Protein AF-A0A4Q2XR06-F1 (afdb_monomer)

Radius of gyration: 23.56 Å; Cα contacts (8 Å, |Δi|>4): 138; chains: 1; bounding box: 54×54×70 Å

Nearest PDB structures (foldseek):
  6j73-assembly2_B  TM=2.559E-01  e=9.242E+00  Mycolicibacterium smegmatis MC2 155

pLDDT: mean 82.18, std 14.2, range [32.94, 97.0]

Secondary structure (DSSP, 8-state):
---------------GGG-PPPPTTTHHHHHHHHHHHHHHHHHH-HHHHHHHHHHHHHHHHHHHHHHHHHHHHHHHHHHHHHHH-HHHHHHHHHHHHHHHHHHHHHHHHHHHHHHHHHHHHHHHHHHHHHHHHHH-TTSPPP----HHHHHHHHHHHHHHHHHHHHHHHHHHTSTTHHHHHHHHHHHHHHHHHHHHHHHHHH--HHHHHHHHHHSHHHHHHHHHHHHHHHTSTT-

Foldseek 3Di:
DDDDDPPPPPDDDPPPVPDDQQDPVCLVVVLVVVVVLVVVCCVPPVLNVVLVVVLVVVLVVQLVVQLVVQLVVLVVVLVVCCVVPVVCNPVCVVCSVVVSNVRSVVVSVVCSVVSSVVSVVVSLVVVVVSSCVPPPVVDPDFPAADPVVVVVVVVVLVVVLVVLVVVCVVVCPPPPVVVVSQLQSQLLSQLVVSCCRVCRRPHDPVSSVVNCVSHVVSSSVSSSVVSVVVVPVVD

Sequence (235 aa):
MPVITRKRRRGAGLGWRGCPAVSESAMPAVILKSAAKALAQFLSDPRLWRILLVSAFVSLLTLGGLFAGVWWGVREGVDWIAVHWPKYAGWMKYTEGTFGFVTAAVVSFLLFPTVIGFVVSFFQEAVADAVEARYYPQLPKADGSPLLASLLAAVRFFVIMIIVNLLALPFYLVPGIGIALILAVNGLLAGREYYEVVALRRLTPAQMDISRRRNRLAYFLTGVGIAALALVPVV

Solvent-accessible surface area (backbone atoms only — not comparable to full-atom values): 13191 Å² total; per-residue (Å²): 134,86,78,86,75,80,76,81,76,84,70,83,81,79,61,71,88,70,67,73,65,74,49,81,90,47,40,65,60,54,51,52,53,50,50,50,50,52,51,55,42,59,78,68,35,69,66,55,51,50,51,51,52,51,52,52,50,51,36,51,51,51,48,51,48,48,26,51,50,45,28,50,51,44,51,54,49,52,55,53,43,29,73,79,42,57,92,53,26,67,64,48,65,71,42,38,68,64,50,24,48,52,51,16,50,52,53,40,61,71,43,39,66,60,53,43,54,56,52,51,59,71,47,50,61,60,52,52,52,56,50,35,61,71,80,41,67,87,57,75,84,65,85,56,64,57,65,69,61,53,50,53,50,50,53,53,48,51,55,50,50,50,54,53,52,63,70,44,51,78,50,55,76,39,87,80,46,36,62,59,46,51,32,50,54,43,1,47,48,46,17,47,52,62,44,48,64,57,39,53,40,77,41,54,76,72,53,45,55,53,50,49,68,61,37,45,66,58,34,30,55,50,9,27,53,52,38,55,45,65,71,40,92,89,104

Mean predicted aligned error: 9.26 Å

Structure (mmCIF, N/CA/C/O backbone):
data_AF-A0A4Q2XR06-F1
#
_entry.id   AF-A0A4Q2XR06-F1
#
loop_
_atom_site.group_PDB
_atom_site.id
_atom_site.type_symbol
_atom_site.label_atom_id
_atom_site.label_alt_id
_atom_site.label_comp_id
_atom_site.label_asym_id
_atom_site.label_entity_id
_atom_site.label_seq_id
_atom_site.pdbx_PDB_ins_code
_atom_site.Cartn_x
_atom_site.Cartn_y
_atom_site.Cartn_z
_atom_site.occupancy
_atom_site.B_iso_or_equiv
_atom_site.auth_seq_id
_atom_site.auth_comp_id
_atom_site.auth_asym_id
_atom_site.auth_atom_id
_atom_site.pdbx_PDB_model_num
ATOM 1 N N . MET A 1 1 ? -30.718 39.016 -7.400 1.00 36.50 1 MET A N 1
ATOM 2 C CA . MET A 1 1 ? -29.944 37.756 -7.480 1.00 36.50 1 MET A CA 1
ATOM 3 C C . MET A 1 1 ? -29.834 37.182 -6.072 1.00 36.50 1 MET A C 1
ATOM 5 O O . MET A 1 1 ? -29.231 37.841 -5.232 1.00 36.50 1 MET A O 1
ATOM 9 N N . PRO A 1 2 ? -30.517 36.073 -5.744 1.00 33.62 2 PRO A N 1
ATOM 10 C CA . PRO A 1 2 ? -30.725 35.698 -4.353 1.00 33.62 2 PRO A CA 1
ATOM 11 C C . PRO A 1 2 ? -29.532 34.921 -3.781 1.00 33.62 2 PRO A C 1
ATOM 13 O O . PRO A 1 2 ? -29.165 33.851 -4.251 1.00 33.62 2 PRO A O 1
ATOM 16 N N . VAL A 1 3 ? -28.949 35.531 -2.751 1.00 32.94 3 VAL A N 1
ATOM 17 C CA . VAL A 1 3 ? -28.357 34.968 -1.529 1.00 32.94 3 VAL A CA 1
ATOM 18 C C . VAL A 1 3 ? -28.282 33.434 -1.476 1.00 32.94 3 VAL A C 1
ATOM 20 O O . VAL A 1 3 ? -29.273 32.742 -1.233 1.00 32.94 3 VAL A O 1
ATOM 23 N N . ILE A 1 4 ? -27.056 32.916 -1.589 1.00 37.88 4 ILE A N 1
ATOM 24 C CA . ILE A 1 4 ? -26.692 31.537 -1.251 1.00 37.88 4 ILE A CA 1
ATOM 25 C C . ILE A 1 4 ? -26.912 31.347 0.254 1.00 37.88 4 ILE A C 1
ATOM 27 O O . ILE A 1 4 ? -26.065 31.664 1.089 1.00 37.88 4 ILE A O 1
ATOM 31 N N . THR A 1 5 ? -28.079 30.826 0.621 1.00 34.72 5 THR A N 1
ATOM 32 C CA . THR A 1 5 ? -28.366 30.391 1.985 1.00 34.72 5 THR A CA 1
ATOM 33 C C . THR A 1 5 ? -27.678 29.050 2.226 1.00 34.72 5 THR A C 1
ATOM 35 O O . THR A 1 5 ? -28.165 27.977 1.876 1.00 34.72 5 THR A O 1
ATOM 38 N N . ARG A 1 6 ? -26.495 29.106 2.848 1.00 37.31 6 ARG A N 1
ATOM 39 C CA . ARG A 1 6 ? -25.779 27.940 3.379 1.00 37.31 6 ARG A CA 1
ATOM 40 C C . ARG A 1 6 ? -26.625 27.344 4.510 1.00 37.31 6 ARG A C 1
ATOM 42 O O . ARG A 1 6 ? -26.509 27.734 5.671 1.00 37.31 6 ARG A O 1
ATOM 49 N N . LYS A 1 7 ? -27.546 26.441 4.158 1.00 35.06 7 LYS A N 1
ATOM 50 C CA . LYS A 1 7 ? -28.448 25.761 5.093 1.00 35.06 7 LYS A CA 1
ATOM 51 C C . LYS A 1 7 ? -27.610 24.937 6.067 1.00 35.06 7 LYS A C 1
ATOM 53 O O . LYS A 1 7 ? -27.165 23.834 5.767 1.00 35.06 7 LYS A O 1
ATOM 58 N N . ARG A 1 8 ? -27.399 25.521 7.245 1.00 46.81 8 ARG A N 1
ATOM 59 C CA . ARG A 1 8 ? -26.836 24.932 8.460 1.00 46.81 8 ARG A CA 1
ATOM 60 C C . ARG A 1 8 ? -27.686 23.709 8.835 1.00 46.81 8 ARG A C 1
ATOM 62 O O . ARG A 1 8 ? -28.638 23.822 9.605 1.00 46.81 8 ARG A O 1
ATOM 69 N N . ARG A 1 9 ? -27.410 22.540 8.246 1.00 42.22 9 ARG A N 1
ATOM 70 C CA . ARG A 1 9 ? -28.060 21.290 8.653 1.00 42.22 9 ARG A CA 1
ATOM 71 C C . ARG A 1 9 ? -27.448 20.855 9.979 1.00 42.22 9 ARG A C 1
ATOM 73 O O . ARG A 1 9 ? -26.332 20.353 10.043 1.00 42.22 9 ARG A O 1
ATOM 80 N N . ARG A 1 10 ? -28.213 21.114 11.040 1.00 40.09 10 ARG A N 1
ATOM 81 C CA . ARG A 1 10 ? -28.096 20.491 12.357 1.00 40.09 10 ARG A CA 1
ATOM 82 C C . ARG A 1 10 ? -28.226 18.973 12.183 1.00 40.09 10 ARG A C 1
ATOM 84 O O . ARG A 1 10 ? -29.332 18.449 12.181 1.00 40.09 10 ARG A O 1
ATOM 91 N N . GLY A 1 11 ? -27.102 18.289 11.990 1.00 36.03 11 GLY A N 1
ATOM 92 C CA . GLY A 1 11 ? -26.975 16.865 12.277 1.00 36.03 11 GLY A CA 1
ATOM 93 C C . GLY A 1 11 ? -26.732 16.709 13.773 1.00 36.03 11 GLY A C 1
ATOM 94 O O . GLY A 1 11 ? -25.828 17.330 14.331 1.00 36.03 11 GLY A O 1
ATOM 95 N N . ALA A 1 12 ? -27.596 15.953 14.433 1.00 40.38 12 ALA A N 1
ATOM 96 C CA . ALA A 1 12 ? -27.537 15.672 15.853 1.00 40.38 12 ALA A CA 1
ATOM 97 C C . ALA A 1 12 ? -26.174 15.073 16.263 1.00 40.38 12 ALA A C 1
ATOM 99 O O . ALA A 1 12 ? -25.843 13.940 15.940 1.00 40.38 12 ALA A O 1
ATOM 100 N N . GLY A 1 13 ? -25.373 15.853 16.985 1.00 36.56 13 GLY A N 1
ATOM 101 C CA . GLY A 1 13 ? -25.070 15.553 18.386 1.00 36.56 13 GLY A CA 1
ATOM 102 C C . GLY A 1 13 ? -24.300 14.287 18.776 1.00 36.56 13 GLY A C 1
ATOM 103 O O . GLY A 1 13 ? -24.134 14.096 19.974 1.00 36.56 13 GLY A O 1
ATOM 104 N N . LEU A 1 14 ? -23.758 13.462 17.877 1.00 45.94 14 LEU A N 1
ATOM 105 C CA . LEU A 1 14 ? -22.709 12.500 18.265 1.00 45.94 14 LEU A CA 1
ATOM 106 C C . LEU A 1 14 ? -21.366 13.232 18.352 1.00 45.94 14 LEU A C 1
ATOM 108 O O . LEU A 1 14 ? -20.495 13.158 17.485 1.00 45.94 14 LEU A O 1
ATOM 112 N N . GLY A 1 15 ? -21.228 14.034 19.405 1.00 41.47 15 GLY A N 1
ATOM 113 C CA . GLY A 1 15 ? -19.992 14.727 19.712 1.00 41.47 15 GLY A CA 1
ATOM 114 C C . GLY A 1 15 ? -18.894 13.726 20.064 1.00 41.47 15 GLY A C 1
ATOM 115 O O . GLY A 1 15 ? -18.773 13.330 21.216 1.00 41.47 15 GLY A O 1
ATOM 116 N N . TRP A 1 16 ? -18.006 13.421 19.114 1.00 49.16 16 TRP A N 1
ATOM 117 C CA . TRP A 1 16 ? -16.731 12.707 19.330 1.00 49.16 16 TRP A CA 1
ATOM 118 C C . TRP A 1 16 ? -15.839 13.295 20.444 1.00 49.16 16 TRP A C 1
ATOM 120 O O . TRP A 1 16 ? -14.828 12.702 20.812 1.00 49.16 16 TRP A O 1
ATOM 130 N N . ARG A 1 17 ? -16.216 14.445 21.027 1.00 46.69 17 ARG A N 1
ATOM 131 C CA . ARG A 1 17 ? -15.600 15.023 22.232 1.00 46.69 17 ARG A CA 1
ATOM 132 C C . ARG A 1 17 ? -15.628 14.071 23.441 1.00 46.69 17 ARG A C 1
ATOM 134 O O . ARG A 1 17 ? -14.872 14.310 24.375 1.00 46.69 17 ARG A O 1
ATOM 141 N N . GLY A 1 18 ? -16.459 13.023 23.411 1.00 49.59 18 GLY A N 1
ATOM 142 C CA . GLY A 1 18 ? -16.582 12.015 24.466 1.00 49.59 18 GLY A CA 1
ATOM 143 C C . GLY A 1 18 ? -15.873 10.678 24.223 1.00 49.59 18 GLY A C 1
ATOM 144 O O . GLY A 1 18 ? -16.009 9.805 25.070 1.00 49.59 18 GLY A O 1
ATOM 145 N N . CYS A 1 19 ? -15.138 10.469 23.118 1.00 57.12 19 CYS A N 1
ATOM 146 C CA . CYS A 1 19 ? -14.383 9.218 22.964 1.00 57.12 19 CYS A CA 1
ATOM 147 C C . CYS A 1 19 ? -13.262 9.159 24.015 1.00 57.12 19 CYS A C 1
ATOM 149 O O . CYS A 1 19 ? -12.362 10.012 23.978 1.00 57.12 19 CYS A O 1
ATOM 151 N N . PRO A 1 20 ? -13.301 8.195 24.954 1.00 63.19 20 PRO A N 1
ATOM 152 C CA . PRO A 1 20 ? -12.255 8.064 25.952 1.00 63.19 20 PRO A CA 1
ATOM 153 C C . PRO A 1 20 ? -10.937 7.713 25.260 1.00 63.19 20 PRO A C 1
ATOM 155 O O . PRO A 1 20 ? -10.918 6.996 24.256 1.00 63.19 20 PRO A O 1
ATOM 158 N N . ALA A 1 21 ? -9.829 8.240 25.784 1.00 71.94 21 ALA A N 1
ATOM 159 C CA . ALA A 1 21 ? -8.515 7.739 25.402 1.00 71.94 21 ALA A CA 1
ATOM 160 C C . ALA A 1 21 ? -8.451 6.249 25.760 1.00 71.94 21 ALA A C 1
ATOM 162 O O . ALA A 1 21 ? -8.947 5.847 26.817 1.00 71.94 21 ALA A O 1
ATOM 163 N N . VAL A 1 22 ? -7.869 5.430 24.884 1.00 74.88 22 VAL A N 1
ATOM 164 C CA . VAL A 1 22 ? -7.640 4.023 25.223 1.00 74.88 22 VAL A CA 1
ATOM 165 C C . VAL A 1 22 ? -6.609 3.999 26.347 1.00 74.88 22 VAL A C 1
ATOM 167 O O . VAL A 1 22 ? -5.496 4.488 26.164 1.00 74.88 22 VAL A O 1
ATOM 170 N N . SER A 1 23 ? -6.981 3.480 27.520 1.00 78.75 23 SER A N 1
ATOM 171 C CA . SER A 1 23 ? -6.040 3.377 28.636 1.00 78.75 23 SER A CA 1
ATOM 172 C C . SER A 1 23 ? -4.894 2.431 28.277 1.00 78.75 23 SER A C 1
ATOM 174 O O . SER A 1 23 ? -5.093 1.437 27.572 1.00 78.75 23 SER A O 1
ATOM 176 N N . GLU A 1 24 ? -3.693 2.709 28.787 1.00 78.56 24 GLU A N 1
ATOM 177 C CA . GLU A 1 24 ? -2.511 1.892 28.485 1.00 78.56 24 GLU A CA 1
ATOM 178 C C . GLU A 1 24 ? -2.684 0.429 28.894 1.00 78.56 24 GLU A C 1
ATOM 180 O O . GLU A 1 24 ? -2.340 -0.475 28.135 1.00 78.56 24 GLU A O 1
ATOM 185 N N . SER A 1 25 ? -3.342 0.193 30.028 1.00 78.88 25 SER A N 1
ATOM 186 C CA . SER A 1 25 ? -3.667 -1.147 30.517 1.00 78.88 25 SER A CA 1
ATOM 187 C C . SER A 1 25 ? -4.671 -1.910 29.644 1.00 78.88 25 SER A C 1
ATOM 189 O O . SER A 1 25 ? -4.659 -3.138 29.633 1.00 78.88 25 SER A O 1
ATOM 191 N N . ALA A 1 26 ? -5.538 -1.217 28.898 1.00 82.25 26 ALA A N 1
ATOM 192 C CA . ALA A 1 26 ? -6.559 -1.845 28.057 1.00 82.25 26 ALA A CA 1
ATOM 193 C C . ALA A 1 26 ? -6.134 -1.980 26.585 1.00 82.25 26 ALA A C 1
ATOM 195 O O . ALA A 1 26 ? -6.757 -2.745 25.844 1.00 82.25 26 ALA A O 1
ATOM 196 N N . MET A 1 27 ? -5.088 -1.267 26.151 1.00 83.06 27 MET A N 1
ATOM 197 C CA . MET A 1 27 ? -4.631 -1.234 24.755 1.00 83.06 27 MET A CA 1
ATOM 198 C C . MET A 1 27 ? -4.412 -2.625 24.140 1.00 83.06 27 MET A C 1
ATOM 200 O O . MET A 1 27 ? -5.003 -2.884 23.087 1.00 83.06 27 MET A O 1
ATOM 204 N N . PRO A 1 28 ? -3.652 -3.547 24.768 1.00 84.81 28 PRO A N 1
ATOM 205 C CA . PRO A 1 28 ? -3.403 -4.866 24.186 1.00 84.81 28 PRO A CA 1
ATOM 206 C C . PRO A 1 28 ? -4.703 -5.639 23.940 1.00 84.81 28 PRO A C 1
ATOM 208 O O . PRO A 1 28 ? -4.909 -6.209 22.870 1.00 84.81 28 PRO A O 1
ATOM 211 N N . ALA A 1 29 ? -5.628 -5.590 24.903 1.00 86.56 29 ALA A N 1
ATOM 212 C CA . ALA A 1 29 ? -6.915 -6.266 24.805 1.00 86.56 29 ALA A CA 1
ATOM 213 C C . ALA A 1 29 ? -7.811 -5.661 23.712 1.00 86.56 29 ALA A C 1
ATOM 215 O O . ALA A 1 29 ? -8.509 -6.398 23.018 1.00 86.56 29 ALA A O 1
ATOM 216 N N . VAL A 1 30 ? -7.803 -4.336 23.537 1.00 85.69 30 VAL A N 1
ATOM 217 C CA . VAL A 1 30 ? -8.566 -3.659 22.474 1.00 85.69 30 VAL A CA 1
ATOM 218 C C . VAL A 1 30 ? -8.013 -4.007 21.093 1.00 85.69 30 VAL A C 1
ATOM 220 O O . VAL A 1 30 ? -8.797 -4.335 20.200 1.00 85.69 30 VAL A O 1
ATOM 223 N N . ILE A 1 31 ? -6.688 -3.980 20.918 1.00 87.44 31 ILE A N 1
ATOM 224 C CA . ILE A 1 31 ? -6.032 -4.311 19.644 1.00 87.44 31 ILE A CA 1
ATOM 225 C C . ILE A 1 31 ? -6.307 -5.773 19.284 1.00 87.44 31 ILE A C 1
ATOM 227 O O . ILE A 1 31 ? -6.787 -6.049 18.186 1.00 87.44 31 ILE A O 1
ATOM 231 N N . LEU A 1 32 ? -6.114 -6.698 20.229 1.00 89.50 32 LEU A N 1
ATOM 232 C CA . LEU A 1 32 ? -6.337 -8.125 19.997 1.00 89.50 32 LEU A CA 1
ATOM 233 C C . LEU A 1 32 ? -7.805 -8.438 19.677 1.00 89.50 32 LEU A C 1
ATOM 235 O O . LEU A 1 32 ? -8.088 -9.169 18.731 1.00 89.50 32 LEU A O 1
ATOM 239 N N . LYS A 1 33 ? -8.758 -7.842 20.408 1.00 90.38 33 LYS A N 1
ATOM 240 C CA . LYS A 1 33 ? -10.194 -7.991 20.109 1.00 90.38 33 LYS A CA 1
ATOM 241 C C . LYS A 1 33 ? -10.554 -7.431 18.734 1.00 90.38 33 LYS A C 1
ATOM 243 O O . LYS A 1 33 ? -11.405 -8.000 18.056 1.00 90.38 33 LYS A O 1
ATOM 248 N N . SER A 1 34 ? -9.934 -6.326 18.327 1.00 88.00 34 SER A N 1
ATOM 249 C CA . SER A 1 34 ? -10.170 -5.714 17.015 1.00 88.00 34 SER A CA 1
ATOM 250 C C . SER A 1 34 ? -9.603 -6.576 15.887 1.00 88.00 34 SER A C 1
ATOM 252 O O . SER A 1 34 ? -10.309 -6.834 14.917 1.00 88.00 34 SER A O 1
ATOM 254 N N . ALA A 1 35 ? -8.388 -7.107 16.055 1.00 87.94 35 ALA A N 1
ATOM 255 C CA . ALA A 1 35 ? -7.784 -8.057 15.123 1.00 87.94 35 ALA A CA 1
ATOM 256 C C . ALA A 1 35 ? -8.616 -9.346 15.005 1.00 87.94 35 ALA A C 1
ATOM 258 O O . ALA A 1 35 ? -8.904 -9.798 13.900 1.00 87.94 35 ALA A O 1
ATOM 259 N N . ALA A 1 36 ? -9.094 -9.889 16.129 1.00 90.88 36 ALA A N 1
ATOM 260 C CA . ALA A 1 36 ? -9.962 -11.064 16.142 1.00 90.88 36 ALA A CA 1
ATOM 261 C C . ALA A 1 36 ? -11.296 -10.814 15.419 1.00 90.88 36 ALA A C 1
ATOM 263 O O . ALA A 1 36 ? -11.751 -11.670 14.665 1.00 90.88 36 ALA A O 1
ATOM 264 N N . LYS A 1 37 ? -11.915 -9.637 15.597 1.00 91.25 37 LYS A N 1
ATOM 265 C CA . LYS A 1 37 ? -13.109 -9.241 14.831 1.00 91.25 37 LYS A CA 1
ATOM 266 C C . LYS A 1 37 ? -12.813 -9.140 13.336 1.00 91.25 37 LYS A C 1
ATOM 268 O O . LYS A 1 37 ? -13.582 -9.670 12.545 1.00 91.25 37 LYS A O 1
ATOM 273 N N . ALA A 1 38 ? -11.706 -8.502 12.956 1.00 89.00 38 ALA A N 1
ATOM 274 C CA . ALA A 1 38 ? -11.312 -8.381 11.555 1.00 89.00 38 ALA A CA 1
ATOM 275 C C . ALA A 1 38 ? -11.120 -9.762 10.908 1.00 89.00 38 ALA A C 1
ATOM 277 O O . ALA A 1 38 ? -11.694 -10.024 9.854 1.00 89.00 38 ALA A O 1
ATOM 278 N N . LEU A 1 39 ? -10.412 -10.675 11.581 1.00 89.75 39 LEU A N 1
ATOM 279 C CA . LEU A 1 39 ? -10.206 -12.043 11.104 1.00 89.75 39 LEU A CA 1
ATOM 280 C C . LEU A 1 39 ? -11.520 -12.834 11.040 1.00 89.75 39 LEU A C 1
ATOM 282 O O . LEU A 1 39 ? -11.806 -13.490 10.041 1.00 89.75 39 LEU A O 1
ATOM 286 N N . ALA A 1 40 ? -12.357 -12.739 12.075 1.00 92.00 40 ALA A N 1
ATOM 287 C CA . ALA A 1 40 ? -13.660 -13.394 12.090 1.00 92.00 40 ALA A CA 1
ATOM 288 C C . ALA A 1 40 ? -14.559 -12.892 10.953 1.00 92.00 40 ALA A C 1
ATOM 290 O O . ALA A 1 40 ? -15.254 -13.691 10.325 1.00 92.00 40 ALA A O 1
ATOM 291 N N . GLN A 1 41 ? -14.545 -11.588 10.659 1.00 92.06 41 GLN A N 1
ATOM 292 C CA . GLN A 1 41 ? -15.277 -11.040 9.523 1.00 92.06 41 GLN A CA 1
ATOM 293 C C . GLN A 1 41 ? -14.685 -11.511 8.199 1.00 92.06 41 GLN A C 1
ATOM 295 O O . GLN A 1 41 ? -15.447 -11.951 7.346 1.00 92.06 41 GLN A O 1
ATOM 300 N N . PHE A 1 42 ? -13.362 -11.485 8.043 1.00 89.25 42 PHE A N 1
ATOM 301 C CA . PHE A 1 42 ? -12.685 -11.953 6.835 1.00 89.25 42 PHE A CA 1
ATOM 302 C C . PHE A 1 42 ? -13.044 -13.405 6.490 1.00 89.25 42 PHE A C 1
ATOM 304 O O . PHE A 1 42 ? -13.352 -13.714 5.343 1.00 89.25 42 PHE A O 1
ATOM 311 N N . LEU A 1 43 ? -13.102 -14.286 7.489 1.00 89.88 43 LEU A N 1
ATOM 312 C CA . LEU A 1 43 ? -13.439 -15.698 7.288 1.00 89.88 43 LEU A CA 1
ATOM 313 C C . LEU A 1 43 ? -14.934 -15.964 7.047 1.00 89.88 43 LEU A C 1
ATOM 315 O O . LEU A 1 43 ? -15.279 -17.029 6.548 1.00 89.88 43 LEU A O 1
ATOM 319 N N . SER A 1 44 ? -15.829 -15.040 7.410 1.00 90.44 44 SER A N 1
ATOM 320 C CA . SER A 1 44 ? -17.283 -15.285 7.370 1.00 90.44 44 SER A CA 1
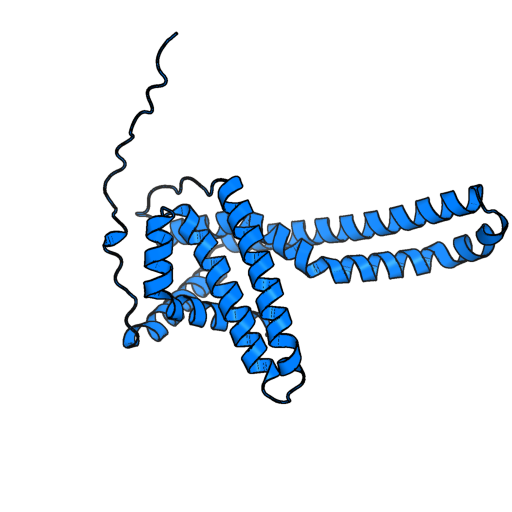ATOM 321 C C . SER A 1 44 ? -18.071 -14.384 6.422 1.00 90.44 44 SER A C 1
ATOM 323 O O . SER A 1 44 ? -19.216 -14.699 6.111 1.00 90.44 44 SER A O 1
ATOM 325 N N . ASP A 1 45 ? -17.509 -13.258 5.979 1.00 92.50 45 ASP A N 1
ATOM 326 C CA . ASP A 1 45 ? -18.206 -12.276 5.152 1.00 92.50 45 ASP A CA 1
ATOM 327 C C . ASP A 1 45 ? -17.821 -12.416 3.666 1.00 92.50 45 ASP A C 1
ATOM 329 O O . ASP A 1 45 ? -16.728 -11.998 3.265 1.00 92.50 45 ASP A O 1
ATOM 333 N N . PRO A 1 46 ? -18.710 -12.946 2.802 1.00 90.69 46 PRO A N 1
ATOM 334 C CA . PRO A 1 46 ? -18.420 -13.102 1.377 1.00 90.69 46 PRO A CA 1
ATOM 335 C C . PRO A 1 46 ? -18.244 -11.757 0.658 1.00 90.69 46 PRO A C 1
ATOM 337 O O . PRO A 1 46 ? -17.649 -11.706 -0.421 1.00 90.69 46 PRO A O 1
ATOM 340 N N . ARG A 1 47 ? -18.726 -10.645 1.235 1.00 90.81 47 ARG A N 1
ATOM 341 C CA . ARG A 1 47 ? -18.527 -9.309 0.656 1.00 90.81 47 ARG A CA 1
ATOM 342 C C . ARG A 1 47 ? -17.061 -8.895 0.701 1.00 90.81 47 ARG A C 1
ATOM 344 O O . ARG A 1 47 ? -16.583 -8.325 -0.277 1.00 90.81 47 ARG A O 1
ATOM 351 N N . LEU A 1 48 ? -16.345 -9.215 1.783 1.00 90.44 48 LEU A N 1
ATOM 352 C CA . LEU A 1 48 ? -14.912 -8.923 1.893 1.00 90.44 48 LEU A CA 1
ATOM 353 C C . LEU A 1 48 ? -14.101 -9.737 0.886 1.00 90.44 48 LEU A C 1
ATOM 355 O O . LEU A 1 48 ? -13.250 -9.172 0.206 1.00 90.44 48 LEU A O 1
ATOM 359 N N . TRP A 1 49 ? -14.424 -11.020 0.712 1.00 92.00 49 TRP A N 1
ATOM 360 C CA . TRP A 1 49 ? -13.803 -11.852 -0.322 1.00 92.00 49 TRP A CA 1
ATOM 361 C C . TRP A 1 49 ? -14.041 -11.314 -1.725 1.00 92.00 49 TRP A C 1
ATOM 363 O O . TRP A 1 49 ? -13.117 -11.267 -2.529 1.00 92.00 49 TRP A O 1
ATOM 373 N N . ARG A 1 50 ? -15.256 -10.843 -2.022 1.00 93.25 50 ARG A N 1
ATOM 374 C CA . ARG A 1 50 ? -15.536 -10.198 -3.306 1.00 93.25 50 ARG A CA 1
ATOM 375 C C . ARG A 1 50 ? -14.693 -8.939 -3.502 1.00 93.25 50 ARG A C 1
ATOM 377 O O . ARG A 1 50 ? -14.161 -8.754 -4.590 1.00 93.25 50 ARG A O 1
ATOM 384 N N . ILE A 1 51 ? -14.564 -8.088 -2.481 1.00 93.00 51 ILE A N 1
ATOM 385 C CA . ILE A 1 51 ? -13.722 -6.885 -2.553 1.00 93.00 51 ILE A CA 1
ATOM 386 C C . ILE A 1 51 ? -12.259 -7.269 -2.797 1.00 93.00 51 ILE A C 1
ATOM 388 O O . ILE A 1 51 ? -11.638 -6.696 -3.685 1.00 93.00 51 ILE A O 1
ATOM 392 N N . LEU A 1 52 ? -11.741 -8.262 -2.069 1.00 91.75 52 LEU A N 1
ATOM 393 C CA . LEU A 1 52 ? -10.371 -8.756 -2.216 1.00 91.75 52 LEU A CA 1
ATOM 394 C C . LEU A 1 52 ? -10.114 -9.354 -3.606 1.00 91.75 52 LEU A C 1
ATOM 396 O O . LEU A 1 52 ? -9.114 -9.039 -4.240 1.00 91.75 52 LEU A O 1
ATOM 400 N N . LEU A 1 53 ? -11.021 -10.188 -4.117 1.00 94.06 53 LEU A N 1
ATOM 401 C CA . LEU A 1 53 ? -10.879 -10.783 -5.447 1.00 94.06 53 LEU A CA 1
ATOM 402 C C . LEU A 1 53 ? -10.963 -9.728 -6.551 1.00 94.06 53 LEU A C 1
ATOM 404 O O . LEU A 1 53 ? -10.188 -9.774 -7.502 1.00 94.06 53 LEU A O 1
ATOM 408 N N . VAL A 1 54 ? -11.873 -8.757 -6.424 1.00 94.12 54 VAL A N 1
ATOM 409 C CA . VAL A 1 54 ? -11.981 -7.653 -7.385 1.00 94.12 54 VAL A CA 1
ATOM 410 C C . VAL A 1 54 ? -10.739 -6.766 -7.323 1.00 94.12 54 VAL A C 1
ATOM 412 O O . VAL A 1 54 ? -10.207 -6.424 -8.374 1.00 94.12 54 VAL A O 1
ATOM 415 N N . SER A 1 55 ? -10.235 -6.419 -6.136 1.00 92.06 55 SER A N 1
ATOM 416 C CA . SER A 1 55 ? -9.031 -5.591 -6.008 1.00 92.06 55 SER A CA 1
ATOM 417 C C . SER A 1 55 ? -7.783 -6.311 -6.518 1.00 92.06 55 SER A C 1
ATOM 419 O O . SER A 1 55 ? -6.981 -5.698 -7.223 1.00 92.06 55 SER A O 1
ATOM 421 N N . ALA A 1 56 ? -7.643 -7.612 -6.254 1.00 92.69 56 ALA A N 1
ATOM 422 C CA . ALA A 1 56 ? -6.574 -8.441 -6.802 1.00 92.69 56 ALA A CA 1
ATOM 423 C C . ALA A 1 56 ? -6.655 -8.516 -8.334 1.00 92.69 56 ALA A C 1
ATOM 425 O O . ALA A 1 56 ? -5.653 -8.309 -9.019 1.00 92.69 56 ALA A O 1
ATOM 426 N N . PHE A 1 57 ? -7.853 -8.732 -8.882 1.00 96.12 57 PHE A N 1
ATOM 427 C CA . PHE A 1 57 ? -8.073 -8.774 -10.326 1.00 96.12 57 PHE A CA 1
ATOM 428 C C . PHE A 1 57 ? -7.765 -7.430 -10.997 1.00 96.12 57 PHE A C 1
ATOM 430 O O . PHE A 1 57 ? -7.028 -7.389 -11.978 1.00 96.12 57 PHE A O 1
ATOM 437 N N . VAL A 1 58 ? -8.257 -6.317 -10.444 1.00 93.81 58 VAL A N 1
ATOM 438 C CA . VAL A 1 58 ? -7.966 -4.964 -10.949 1.00 93.81 58 VAL A CA 1
ATOM 439 C C . VAL A 1 58 ? -6.473 -4.652 -10.847 1.00 93.81 58 VAL A C 1
ATOM 441 O O . VAL A 1 58 ? -5.909 -4.088 -11.783 1.00 93.81 58 VAL A O 1
ATOM 444 N N . SER A 1 59 ? -5.805 -5.057 -9.764 1.00 92.38 59 SER A N 1
ATOM 445 C CA . SER A 1 59 ? -4.352 -4.894 -9.615 1.00 92.38 59 SER A CA 1
ATOM 446 C C . SER A 1 59 ? -3.589 -5.660 -10.692 1.00 92.38 59 SER A C 1
ATOM 448 O O . SER A 1 59 ? -2.720 -5.086 -11.346 1.00 92.38 59 SER A O 1
ATOM 450 N N . LEU A 1 60 ? -3.951 -6.925 -10.932 1.00 95.00 60 LEU A N 1
ATOM 451 C CA . LEU A 1 60 ? -3.336 -7.752 -11.969 1.00 95.00 60 LEU A CA 1
ATOM 452 C C . LEU A 1 60 ? -3.564 -7.169 -13.367 1.00 95.00 60 LEU A C 1
ATOM 454 O O . LEU A 1 60 ? -2.625 -7.100 -14.154 1.00 95.00 60 LEU A O 1
ATOM 458 N N . LEU A 1 61 ? -4.778 -6.697 -13.664 1.00 96.62 61 LEU A N 1
ATOM 459 C CA . LEU A 1 61 ? -5.078 -6.020 -14.926 1.00 96.62 61 LEU A CA 1
ATOM 460 C C . LEU A 1 61 ? -4.271 -4.732 -15.096 1.00 96.62 61 LEU A C 1
ATOM 462 O O . LEU A 1 61 ? -3.775 -4.463 -16.185 1.00 96.62 61 LEU A O 1
ATOM 466 N N . THR A 1 62 ? -4.118 -3.948 -14.029 1.00 92.50 62 THR A N 1
ATOM 467 C CA . THR A 1 62 ? -3.383 -2.678 -14.077 1.00 92.50 62 THR A CA 1
ATOM 468 C C . THR A 1 62 ? -1.890 -2.927 -14.290 1.00 92.50 62 THR A C 1
ATOM 470 O O . THR A 1 62 ? -1.269 -2.266 -15.118 1.00 92.50 62 THR A O 1
ATOM 473 N N . LEU A 1 63 ? -1.320 -3.924 -13.609 1.00 93.88 63 LEU A N 1
ATOM 474 C CA . LEU A 1 63 ? 0.069 -4.348 -13.796 1.00 93.88 63 LEU A CA 1
ATOM 475 C C . LEU A 1 63 ? 0.308 -4.976 -15.170 1.00 93.88 63 LEU A C 1
ATOM 477 O O . LEU A 1 63 ? 1.296 -4.652 -15.820 1.00 93.88 63 LEU A O 1
ATOM 481 N N . GLY A 1 64 ? -0.599 -5.833 -15.640 1.00 96.12 64 GLY A N 1
ATOM 482 C CA . GLY A 1 64 ? -0.532 -6.412 -16.981 1.00 96.12 64 GLY A CA 1
ATOM 483 C C . GLY A 1 64 ? -0.642 -5.344 -18.069 1.00 96.12 64 GLY A C 1
ATOM 484 O O . GLY A 1 64 ? 0.109 -5.374 -19.040 1.00 96.12 64 GLY A O 1
ATOM 485 N N . GLY A 1 65 ? -1.515 -4.353 -17.872 1.00 96.62 65 GLY A N 1
ATOM 486 C CA . GLY A 1 65 ? -1.634 -3.184 -18.739 1.00 96.62 65 GLY A CA 1
ATOM 487 C C . GLY A 1 65 ? -0.372 -2.321 -18.742 1.00 96.62 65 GLY A C 1
ATOM 488 O O . GLY A 1 65 ? 0.082 -1.924 -19.811 1.00 96.62 65 GLY A O 1
ATOM 489 N N . LEU A 1 66 ? 0.238 -2.084 -17.576 1.00 94.06 66 LEU A N 1
ATOM 490 C CA . LEU A 1 66 ? 1.526 -1.395 -17.466 1.00 94.06 66 LEU A CA 1
ATOM 491 C C . LEU A 1 66 ? 2.627 -2.157 -18.211 1.00 94.06 66 LEU A C 1
ATOM 493 O O . LEU A 1 66 ? 3.337 -1.562 -19.017 1.00 94.06 66 LEU A O 1
ATOM 497 N N . PHE A 1 67 ? 2.740 -3.467 -17.985 1.00 96.38 67 PHE A N 1
ATOM 498 C CA . PHE A 1 67 ? 3.716 -4.317 -18.662 1.00 96.38 67 PHE A CA 1
ATOM 499 C C . PHE A 1 67 ? 3.539 -4.25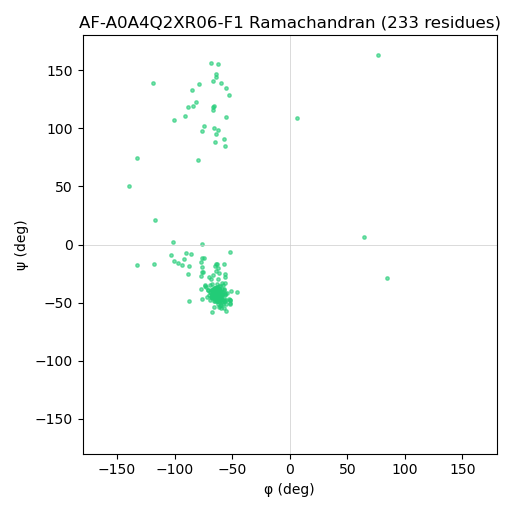5 -20.182 1.00 96.38 67 PHE A C 1
ATOM 501 O O . PHE A 1 67 ? 4.494 -3.976 -20.906 1.00 96.38 67 PHE A O 1
ATOM 508 N N . ALA A 1 68 ? 2.312 -4.462 -20.666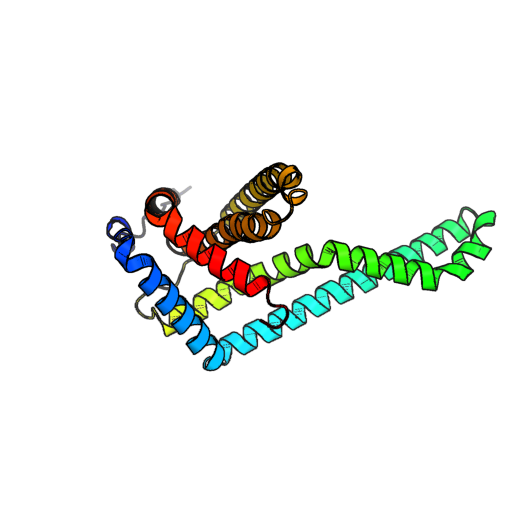 1.00 97.00 68 ALA A N 1
ATOM 509 C CA . ALA A 1 68 ? 1.991 -4.407 -22.087 1.00 97.00 68 ALA A CA 1
ATOM 510 C C . ALA A 1 68 ? 2.262 -3.017 -22.682 1.00 97.00 68 ALA A C 1
ATOM 512 O O . ALA A 1 68 ? 2.799 -2.920 -23.783 1.00 97.00 68 ALA A O 1
ATOM 513 N N . GLY A 1 69 ? 1.947 -1.949 -21.945 1.00 96.50 69 GLY A N 1
ATOM 514 C CA . GLY A 1 69 ? 2.203 -0.571 -22.356 1.00 96.50 69 GLY A CA 1
ATOM 515 C C . GLY A 1 69 ? 3.693 -0.251 -22.469 1.00 96.50 69 GLY A C 1
ATOM 516 O O . GLY A 1 69 ? 4.114 0.340 -23.460 1.00 96.50 69 GLY A O 1
ATOM 517 N N . VAL A 1 70 ? 4.508 -0.683 -21.502 1.00 94.25 70 VAL A N 1
ATOM 518 C CA . VAL A 1 70 ? 5.970 -0.511 -21.555 1.00 94.25 70 VAL A CA 1
ATOM 519 C C . VAL A 1 70 ? 6.562 -1.333 -22.692 1.00 94.25 70 VAL A C 1
ATOM 521 O O . VAL A 1 70 ? 7.363 -0.808 -23.461 1.00 94.25 70 VAL A O 1
ATOM 524 N N . TRP A 1 71 ? 6.144 -2.593 -22.835 1.00 95.62 71 TRP A N 1
ATOM 525 C CA . TRP A 1 71 ? 6.580 -3.445 -23.937 1.00 95.62 71 TRP A CA 1
ATOM 526 C C . TRP A 1 71 ? 6.293 -2.797 -25.290 1.00 95.62 71 TRP A C 1
ATOM 528 O O . TRP A 1 71 ? 7.177 -2.689 -26.138 1.00 95.62 71 TRP A O 1
ATOM 538 N N . TRP A 1 72 ? 5.049 -2.357 -25.486 1.00 96.06 72 TRP A N 1
ATOM 539 C CA . TRP A 1 72 ? 4.627 -1.691 -26.709 1.00 96.06 72 TRP A CA 1
ATOM 540 C C . TRP A 1 72 ? 5.430 -0.409 -26.950 1.00 96.06 72 TRP A C 1
ATOM 542 O O . TRP A 1 72 ? 5.934 -0.213 -28.049 1.00 96.06 72 TRP A O 1
ATOM 552 N N . GLY A 1 73 ? 5.658 0.408 -25.918 1.00 94.69 73 GLY A N 1
ATOM 553 C CA . GLY A 1 73 ? 6.483 1.613 -26.027 1.00 94.69 73 GLY A CA 1
ATOM 554 C C . GLY A 1 73 ? 7.936 1.333 -26.432 1.00 94.69 73 GLY A C 1
ATOM 555 O O . GLY A 1 73 ? 8.496 2.077 -27.235 1.00 94.69 73 GLY A O 1
ATOM 556 N N . VAL A 1 74 ? 8.545 0.250 -25.933 1.00 93.50 74 VAL A N 1
ATOM 557 C CA . VAL A 1 74 ? 9.888 -0.176 -26.373 1.00 93.50 74 VAL A CA 1
ATOM 558 C C . VAL A 1 74 ? 9.867 -0.579 -27.844 1.00 93.50 74 VAL A C 1
ATOM 560 O O . VAL A 1 74 ? 10.745 -0.161 -28.594 1.00 93.50 74 VAL A O 1
ATOM 563 N N . ARG A 1 75 ? 8.848 -1.341 -28.255 1.00 93.62 75 ARG A N 1
ATOM 564 C CA . ARG A 1 75 ? 8.643 -1.779 -29.638 1.00 93.62 75 ARG A CA 1
ATOM 565 C C . ARG A 1 75 ? 8.608 -0.589 -30.600 1.00 93.62 75 ARG A C 1
ATOM 567 O O . ARG A 1 75 ? 9.452 -0.466 -31.478 1.00 93.62 75 ARG A O 1
ATOM 574 N N . GLU A 1 76 ? 7.695 0.347 -30.356 1.00 94.00 76 GLU A N 1
ATOM 575 C CA . GLU A 1 76 ? 7.541 1.557 -31.172 1.00 94.00 76 GLU A CA 1
ATOM 576 C C . GLU A 1 76 ? 8.802 2.433 -31.149 1.00 94.00 76 GLU A C 1
ATOM 578 O O . GLU A 1 76 ? 9.181 3.022 -32.161 1.00 94.00 76 GLU A O 1
ATOM 583 N N . GLY A 1 77 ? 9.496 2.496 -30.008 1.00 92.69 77 GLY A N 1
ATOM 584 C CA . GLY A 1 77 ? 10.770 3.202 -29.890 1.00 92.69 77 GLY A CA 1
ATOM 585 C C . GLY A 1 77 ? 11.866 2.598 -30.771 1.00 92.69 77 GLY A C 1
ATOM 586 O O . GLY A 1 77 ? 12.584 3.334 -31.450 1.00 92.69 77 GLY A O 1
ATOM 587 N N . VAL A 1 78 ? 11.981 1.267 -30.807 1.00 92.38 78 VAL A N 1
ATOM 588 C CA . VAL A 1 78 ? 12.929 0.559 -31.682 1.00 92.38 78 VAL A CA 1
ATOM 589 C C . VAL A 1 78 ? 12.585 0.789 -33.153 1.00 92.38 78 VAL A C 1
ATOM 591 O O . VAL A 1 78 ? 13.481 1.082 -33.946 1.00 92.38 78 VAL A O 1
ATOM 594 N N . ASP A 1 79 ? 11.306 0.717 -33.522 1.00 92.00 79 ASP A N 1
ATOM 595 C CA . ASP A 1 79 ? 10.826 0.975 -34.884 1.00 92.00 79 ASP A CA 1
ATOM 596 C C . ASP A 1 79 ? 11.153 2.403 -35.331 1.00 92.00 79 ASP A C 1
ATOM 598 O O . ASP A 1 79 ? 11.703 2.612 -36.416 1.00 92.00 79 ASP A O 1
ATOM 602 N N . TRP A 1 80 ? 10.909 3.385 -34.463 1.00 93.50 80 TRP A N 1
ATOM 603 C CA . TRP A 1 80 ? 11.232 4.782 -34.726 1.00 93.50 80 TRP A CA 1
ATOM 604 C C . TRP A 1 80 ? 12.738 5.000 -34.933 1.00 93.50 80 TRP A C 1
ATOM 606 O O . TRP A 1 80 ? 13.138 5.681 -35.884 1.00 93.50 80 TRP A O 1
ATOM 616 N N . ILE A 1 81 ? 13.587 4.395 -34.091 1.00 91.62 81 ILE A N 1
ATOM 617 C CA . ILE A 1 81 ? 15.050 4.485 -34.231 1.00 91.62 81 ILE A CA 1
ATOM 618 C C . ILE A 1 81 ? 15.513 3.794 -35.513 1.00 91.62 81 ILE A C 1
ATOM 620 O O . ILE A 1 81 ? 16.389 4.317 -36.197 1.00 91.62 81 ILE A O 1
ATOM 624 N N . ALA A 1 82 ? 14.927 2.651 -35.872 1.00 91.44 82 ALA A N 1
ATOM 625 C CA . ALA A 1 82 ? 15.295 1.923 -37.080 1.00 91.44 82 ALA A CA 1
ATOM 626 C C . ALA A 1 82 ? 15.065 2.754 -38.355 1.00 91.44 82 ALA A C 1
ATOM 628 O O . ALA A 1 82 ? 15.873 2.684 -39.281 1.00 91.44 82 ALA A O 1
ATOM 629 N N . VAL A 1 83 ? 14.010 3.576 -38.376 1.00 92.94 83 VAL A N 1
ATOM 630 C CA . VAL A 1 83 ? 13.708 4.494 -39.485 1.00 92.94 83 VAL A CA 1
ATOM 631 C C . VAL A 1 83 ? 14.689 5.672 -39.538 1.00 92.94 83 VAL A C 1
ATOM 633 O O . VAL A 1 83 ? 15.189 6.001 -40.611 1.00 92.94 83 VAL A O 1
ATOM 636 N N . HIS A 1 84 ? 14.991 6.305 -38.400 1.00 93.38 84 HIS A N 1
ATOM 637 C CA . HIS A 1 84 ? 15.783 7.545 -38.367 1.00 93.38 84 HIS A CA 1
ATOM 638 C C . HIS A 1 84 ? 17.303 7.315 -38.276 1.00 93.38 84 HIS A C 1
ATOM 640 O O . HIS A 1 84 ? 18.089 8.150 -38.723 1.00 93.38 84 HIS A O 1
ATOM 646 N N . TRP A 1 85 ? 17.736 6.172 -37.740 1.00 92.25 85 TRP A N 1
ATOM 647 C CA . TRP A 1 85 ? 19.137 5.750 -37.657 1.00 92.25 85 TRP A CA 1
ATOM 648 C C . TRP A 1 85 ? 19.322 4.293 -38.117 1.00 92.25 85 TRP A C 1
ATOM 650 O O . TRP A 1 85 ? 19.632 3.411 -37.306 1.00 92.25 85 TRP A O 1
ATOM 660 N N . PRO A 1 86 ? 19.257 4.031 -39.437 1.00 89.19 86 PRO A N 1
ATOM 661 C CA . PRO A 1 86 ? 19.309 2.677 -39.999 1.00 89.19 86 PRO A CA 1
ATOM 662 C C . PRO A 1 86 ? 20.553 1.875 -39.596 1.00 89.19 86 PRO A C 1
ATOM 664 O O . PRO A 1 86 ? 20.496 0.655 -39.466 1.00 89.19 86 PRO A O 1
ATOM 667 N N . LYS A 1 87 ? 21.675 2.559 -39.319 1.00 91.19 87 LYS A N 1
ATOM 668 C CA . LYS A 1 87 ? 22.924 1.939 -38.843 1.00 91.19 87 LYS A CA 1
ATOM 669 C C . LYS A 1 87 ? 22.770 1.116 -37.558 1.00 91.19 87 LYS A C 1
ATOM 671 O O . LYS A 1 87 ? 23.576 0.222 -37.326 1.00 91.19 87 LYS A O 1
ATOM 676 N N . TYR A 1 88 ? 21.774 1.412 -36.721 1.00 86.88 88 TYR A N 1
ATOM 677 C CA . TYR A 1 88 ? 21.531 0.695 -35.464 1.00 86.88 88 TYR A CA 1
ATOM 678 C C . TYR A 1 88 ? 20.364 -0.300 -35.551 1.00 86.88 88 TYR A C 1
ATOM 680 O O . TYR A 1 88 ? 20.192 -1.111 -34.645 1.00 86.88 88 TYR A O 1
ATOM 688 N N . ALA A 1 89 ? 19.598 -0.292 -36.648 1.00 85.62 89 ALA A N 1
ATOM 689 C CA . ALA A 1 89 ? 18.364 -1.063 -36.786 1.00 85.62 89 ALA A CA 1
ATOM 690 C C . ALA A 1 89 ? 18.574 -2.578 -36.637 1.00 85.62 89 ALA A C 1
ATOM 692 O O . ALA A 1 89 ? 17.789 -3.242 -35.967 1.00 85.62 89 ALA A O 1
ATOM 693 N N . GLY A 1 90 ? 19.640 -3.124 -37.235 1.00 87.94 90 GLY A N 1
ATOM 694 C CA . GLY A 1 90 ? 19.853 -4.573 -37.316 1.00 87.94 90 GLY A CA 1
ATOM 695 C C . GLY A 1 90 ? 19.957 -5.257 -35.951 1.00 87.94 90 GLY A C 1
ATOM 696 O O . GLY A 1 90 ? 19.213 -6.195 -35.671 1.00 87.94 90 GLY A O 1
ATOM 697 N N . TRP A 1 91 ? 20.843 -4.771 -35.076 1.00 87.56 91 TRP A N 1
ATOM 698 C CA . TRP A 1 91 ? 21.011 -5.369 -33.749 1.00 87.56 91 TRP A CA 1
ATOM 699 C C . TRP A 1 91 ? 19.844 -5.024 -32.815 1.00 87.56 91 TRP A C 1
ATOM 701 O O . TRP A 1 91 ? 19.417 -5.887 -32.053 1.00 87.56 91 TRP A O 1
ATOM 711 N N . MET A 1 92 ? 19.281 -3.811 -32.911 1.00 88.31 92 MET A N 1
ATOM 712 C CA . MET A 1 92 ? 18.152 -3.395 -32.072 1.00 88.31 92 MET A CA 1
ATOM 713 C C . MET A 1 92 ? 16.917 -4.260 -32.327 1.00 88.31 92 MET A C 1
ATOM 715 O O . MET A 1 92 ? 16.371 -4.805 -31.373 1.00 88.31 92 MET A O 1
ATOM 719 N N . LYS A 1 93 ? 16.542 -4.463 -33.598 1.00 88.56 93 LYS A N 1
ATOM 720 C CA . LYS A 1 93 ? 15.435 -5.346 -34.004 1.00 88.56 93 LYS A CA 1
ATOM 721 C C . LYS A 1 93 ? 15.665 -6.798 -33.590 1.00 88.56 93 LYS A C 1
ATOM 723 O O . LYS A 1 93 ? 14.734 -7.469 -33.162 1.00 88.56 93 LYS A O 1
ATOM 728 N N . TYR A 1 94 ? 16.907 -7.281 -33.670 1.00 90.88 94 TYR A N 1
ATOM 729 C CA . TYR A 1 94 ? 17.252 -8.631 -33.219 1.00 90.88 94 TYR A CA 1
ATOM 730 C C . TYR A 1 94 ? 17.060 -8.809 -31.703 1.00 90.88 94 TYR A C 1
ATOM 732 O O . TYR A 1 94 ? 16.550 -9.834 -31.257 1.00 90.88 94 TYR A O 1
ATOM 740 N N . THR A 1 95 ? 17.437 -7.808 -30.900 1.00 91.00 95 THR A N 1
ATOM 741 C CA . THR A 1 95 ? 17.336 -7.872 -29.429 1.00 91.00 95 THR A CA 1
ATOM 742 C C . THR A 1 95 ? 16.010 -7.370 -28.856 1.00 91.00 95 THR A C 1
ATOM 744 O O . THR A 1 95 ? 15.781 -7.511 -27.657 1.00 91.00 95 THR A O 1
ATOM 747 N N . GLU A 1 96 ? 15.143 -6.794 -29.687 1.00 91.25 96 GLU A N 1
ATOM 748 C CA . GLU A 1 96 ? 13.923 -6.081 -29.298 1.00 91.25 96 GLU A CA 1
ATOM 749 C C . GLU A 1 96 ? 13.015 -6.901 -28.380 1.00 91.25 96 GLU A C 1
ATOM 751 O O . GLU A 1 96 ? 12.595 -6.402 -27.342 1.00 91.25 96 GLU A O 1
ATOM 756 N N . GLY A 1 97 ? 12.753 -8.169 -28.714 1.00 91.00 97 GLY A N 1
ATOM 757 C CA . GLY A 1 97 ? 11.884 -9.025 -27.903 1.00 91.00 97 GLY A CA 1
ATOM 758 C C . GLY A 1 97 ? 12.443 -9.263 -26.499 1.00 91.00 97 GLY A C 1
ATOM 759 O O . GLY A 1 97 ? 11.748 -9.076 -25.504 1.00 91.00 97 GLY A O 1
ATOM 760 N N . THR A 1 98 ? 13.722 -9.622 -26.389 1.00 92.81 98 THR A N 1
ATOM 761 C CA . THR A 1 98 ? 14.353 -9.864 -25.084 1.00 92.81 98 THR A CA 1
ATOM 762 C C . THR A 1 98 ? 14.486 -8.571 -24.284 1.00 92.81 98 THR A C 1
ATOM 764 O O . THR A 1 98 ? 14.158 -8.542 -23.100 1.00 92.81 98 THR A O 1
ATOM 767 N N . PHE A 1 99 ? 14.941 -7.491 -24.921 1.00 89.50 99 PHE A N 1
ATOM 768 C CA . PHE A 1 99 ? 15.132 -6.208 -24.255 1.00 89.50 99 PHE A CA 1
ATOM 769 C C . PHE A 1 99 ? 13.793 -5.608 -23.818 1.00 89.50 99 PHE A C 1
ATOM 771 O O . PHE A 1 99 ? 13.651 -5.226 -22.662 1.00 89.50 99 PHE A O 1
ATOM 778 N N . GLY A 1 100 ? 12.781 -5.636 -24.687 1.00 91.81 100 GLY A N 1
ATOM 779 C CA . GLY A 1 100 ? 11.410 -5.246 -24.369 1.00 91.81 100 GLY A CA 1
ATOM 780 C C . GLY A 1 100 ? 10.844 -6.025 -23.186 1.00 91.81 100 GLY A C 1
ATOM 781 O O . GLY A 1 100 ? 10.284 -5.409 -22.280 1.00 91.81 100 GLY A O 1
ATOM 782 N N . PHE A 1 101 ? 11.071 -7.345 -23.124 1.00 94.44 101 PHE A N 1
ATOM 783 C CA . PHE A 1 101 ? 10.638 -8.170 -21.988 1.00 94.44 101 PHE A CA 1
ATOM 784 C C . PHE A 1 101 ? 11.284 -7.736 -20.694 1.00 94.44 101 PHE A C 1
ATOM 786 O O . PHE A 1 101 ? 10.594 -7.475 -19.711 1.00 94.44 101 PHE A O 1
ATOM 793 N N . VAL A 1 102 ? 12.611 -7.663 -20.696 1.00 94.81 102 VAL A N 1
ATOM 794 C CA . VAL A 1 102 ? 13.378 -7.339 -19.499 1.00 94.81 102 VAL A CA 1
ATOM 795 C C . VAL A 1 102 ? 13.035 -5.930 -19.028 1.00 94.81 102 VAL A C 1
ATOM 797 O O . VAL A 1 102 ? 12.769 -5.740 -17.845 1.00 94.81 102 VAL A O 1
ATOM 800 N N . THR A 1 103 ? 12.956 -4.952 -19.933 1.00 91.75 103 THR A N 1
ATOM 801 C CA . THR A 1 103 ? 12.559 -3.582 -19.596 1.00 91.75 103 THR A CA 1
ATOM 802 C C . THR A 1 103 ? 11.145 -3.536 -19.022 1.00 91.75 103 THR A C 1
ATOM 804 O O . THR A 1 103 ? 10.952 -2.960 -17.952 1.00 91.75 103 THR A O 1
ATOM 807 N N . ALA A 1 104 ? 10.164 -4.171 -19.670 1.00 94.00 104 ALA A N 1
ATOM 808 C CA . ALA A 1 104 ? 8.790 -4.206 -19.177 1.00 94.00 104 ALA A CA 1
ATOM 809 C C . ALA A 1 104 ? 8.686 -4.896 -17.810 1.00 94.00 104 ALA A C 1
ATOM 811 O O . ALA A 1 104 ? 8.001 -4.387 -16.922 1.00 94.00 104 ALA A O 1
ATOM 812 N N . ALA A 1 105 ? 9.407 -6.001 -17.604 1.00 93.94 105 ALA A N 1
ATOM 813 C CA . ALA A 1 105 ? 9.444 -6.725 -16.339 1.00 93.94 105 ALA A CA 1
ATOM 814 C C . ALA A 1 105 ? 10.065 -5.882 -15.219 1.00 93.94 105 ALA A C 1
ATOM 816 O O . ALA A 1 105 ? 9.466 -5.749 -14.154 1.00 93.94 105 ALA A O 1
ATOM 817 N N . VAL A 1 106 ? 11.226 -5.266 -15.465 1.00 90.81 106 VAL A N 1
ATOM 818 C CA . VAL A 1 106 ? 11.925 -4.425 -14.483 1.00 90.81 106 VAL A CA 1
ATOM 819 C C . VAL A 1 106 ? 11.084 -3.208 -14.113 1.00 90.81 106 VAL A C 1
ATOM 821 O O . VAL A 1 106 ? 10.886 -2.944 -12.930 1.00 90.81 106 VAL A O 1
ATOM 824 N N . VAL A 1 107 ? 10.536 -2.488 -15.096 1.00 86.81 107 VAL A N 1
ATOM 825 C CA . VAL A 1 107 ? 9.693 -1.310 -14.834 1.00 86.81 107 VAL A CA 1
ATOM 826 C C . VAL A 1 107 ? 8.429 -1.702 -14.071 1.00 86.81 107 VAL A C 1
ATOM 828 O O . VAL A 1 107 ? 8.087 -1.052 -13.085 1.00 86.81 107 VAL A O 1
ATOM 831 N N . SER A 1 108 ? 7.763 -2.787 -14.474 1.00 90.19 108 SER A N 1
ATOM 832 C CA . SER A 1 108 ? 6.555 -3.262 -13.789 1.00 90.19 108 SER A CA 1
ATOM 833 C C . SER A 1 108 ? 6.851 -3.706 -12.360 1.00 90.19 108 SER A C 1
ATOM 835 O O . SER A 1 108 ? 6.077 -3.399 -11.461 1.00 90.19 108 SER A O 1
ATOM 837 N N . PHE A 1 109 ? 7.984 -4.374 -12.128 1.00 89.19 109 PHE A N 1
ATOM 838 C CA . PHE A 1 109 ? 8.421 -4.782 -10.794 1.00 89.19 109 PHE A CA 1
ATOM 839 C C . PHE A 1 109 ? 8.751 -3.580 -9.900 1.00 89.19 109 PHE A C 1
ATOM 841 O O . PHE A 1 109 ? 8.345 -3.544 -8.743 1.00 89.19 109 PHE A O 1
ATOM 848 N N . LEU A 1 110 ? 9.435 -2.564 -10.432 1.00 81.19 110 LEU A N 1
ATOM 849 C CA . LEU A 1 110 ? 9.746 -1.343 -9.683 1.00 81.19 110 LEU A CA 1
ATOM 850 C C . LEU A 1 110 ? 8.486 -0.541 -9.332 1.00 81.19 110 LEU A C 1
ATOM 852 O O . LEU A 1 110 ? 8.391 0.009 -8.237 1.00 81.19 110 LEU A O 1
ATOM 856 N N . LEU A 1 111 ? 7.511 -0.485 -10.242 1.00 82.88 111 LEU A N 1
ATOM 857 C CA . LEU A 1 111 ? 6.253 0.240 -10.042 1.00 82.88 111 LEU A CA 1
ATOM 858 C C . LEU A 1 111 ? 5.180 -0.583 -9.316 1.00 82.88 111 LEU A C 1
ATOM 860 O O . LEU A 1 111 ? 4.151 -0.028 -8.924 1.00 82.88 111 LEU A O 1
ATOM 864 N N . PHE A 1 112 ? 5.413 -1.878 -9.097 1.00 87.62 112 PHE A N 1
ATOM 865 C CA . PHE A 1 112 ? 4.457 -2.800 -8.488 1.00 87.62 112 PHE A CA 1
ATOM 866 C C . PHE A 1 112 ? 3.876 -2.296 -7.155 1.00 87.62 112 PHE A C 1
ATOM 868 O O . PHE A 1 112 ? 2.646 -2.234 -7.047 1.00 87.62 112 PHE A O 1
ATOM 875 N N . PRO A 1 113 ? 4.685 -1.855 -6.165 1.00 79.94 113 PRO A N 1
ATOM 876 C CA . PRO A 1 113 ? 4.147 -1.381 -4.889 1.00 79.94 113 PRO A CA 1
ATOM 877 C C . PRO A 1 113 ? 3.276 -0.130 -5.048 1.00 79.94 113 PRO A C 1
ATOM 879 O O . PRO A 1 113 ? 2.247 0.003 -4.389 1.00 79.94 113 PRO A O 1
ATOM 882 N N . THR A 1 114 ? 3.662 0.777 -5.951 1.00 76.62 114 THR A N 1
ATOM 883 C CA . THR A 1 114 ? 2.923 2.015 -6.227 1.00 76.62 114 THR A CA 1
ATOM 884 C C . THR A 1 114 ? 1.574 1.725 -6.873 1.00 76.62 114 THR A C 1
ATOM 886 O O . THR A 1 114 ? 0.561 2.277 -6.445 1.00 76.62 114 THR A O 1
ATOM 889 N N . VAL A 1 115 ? 1.543 0.839 -7.872 1.00 81.38 115 VAL A N 1
ATOM 890 C CA . VAL A 1 115 ? 0.308 0.449 -8.564 1.00 81.38 115 VAL A CA 1
ATOM 891 C C . VAL A 1 115 ? -0.654 -0.242 -7.602 1.00 81.38 115 VAL A C 1
ATOM 893 O O . VAL A 1 115 ? -1.829 0.116 -7.557 1.00 81.38 115 VAL A O 1
ATOM 896 N N . ILE A 1 116 ? -0.167 -1.182 -6.790 1.00 83.94 116 ILE A N 1
ATOM 897 C CA . ILE A 1 116 ? -1.015 -1.878 -5.816 1.00 83.94 116 ILE A CA 1
ATOM 898 C C . ILE A 1 116 ? -1.533 -0.923 -4.750 1.00 83.94 116 ILE A C 1
ATOM 900 O O . ILE A 1 116 ? -2.732 -0.925 -4.491 1.00 83.94 116 ILE A O 1
ATOM 904 N N . GLY A 1 117 ? -0.675 -0.083 -4.163 1.00 79.38 117 GLY A N 1
ATOM 905 C CA . GLY A 1 117 ? -1.109 0.902 -3.170 1.00 79.38 117 GLY A CA 1
ATOM 906 C C . GLY A 1 117 ? -2.202 1.820 -3.721 1.00 79.38 117 GLY A C 1
ATOM 907 O O . GLY A 1 117 ? -3.216 2.056 -3.062 1.00 79.38 117 GLY A O 1
ATOM 908 N N . PHE A 1 118 ? -2.051 2.254 -4.976 1.00 77.94 118 PHE A N 1
ATOM 909 C CA . PHE A 1 118 ? -3.064 3.041 -5.671 1.00 77.94 118 PHE A CA 1
ATOM 910 C C . PHE A 1 118 ? -4.379 2.272 -5.832 1.00 77.94 118 PHE A C 1
ATOM 912 O O . PHE A 1 118 ? -5.423 2.782 -5.432 1.00 77.94 118 PHE A O 1
ATOM 919 N N . VAL A 1 119 ? -4.352 1.039 -6.347 1.00 84.31 119 VAL A N 1
ATOM 920 C CA . VAL A 1 119 ? -5.567 0.224 -6.514 1.00 84.31 119 VAL A CA 1
ATOM 921 C C . VAL A 1 119 ? -6.245 -0.038 -5.169 1.00 84.31 119 VAL A C 1
ATOM 923 O O . VAL A 1 119 ? -7.445 0.190 -5.042 1.00 84.31 119 VAL A O 1
ATOM 926 N N . VAL A 1 120 ? -5.490 -0.451 -4.148 1.00 84.50 120 VAL A N 1
ATOM 927 C CA . VAL A 1 120 ? -6.004 -0.732 -2.799 1.00 84.50 120 VAL A CA 1
ATOM 928 C C . VAL A 1 120 ? -6.710 0.487 -2.208 1.00 84.50 120 VAL A C 1
ATOM 930 O O . VAL A 1 120 ? -7.771 0.322 -1.604 1.00 84.50 120 VAL A O 1
ATOM 933 N N . SER A 1 121 ? -6.197 1.702 -2.437 1.00 80.81 121 SER A N 1
ATOM 934 C CA . SER A 1 121 ? -6.807 2.939 -1.929 1.00 80.81 121 SER A CA 1
ATOM 935 C C . SER A 1 121 ? -8.270 3.127 -2.364 1.00 80.81 121 SER A C 1
ATOM 937 O O . SER A 1 121 ? -9.086 3.581 -1.564 1.00 80.81 121 SER A O 1
ATOM 939 N N . PHE A 1 122 ? -8.656 2.676 -3.567 1.00 81.12 122 PHE A N 1
ATOM 940 C CA . PHE A 1 122 ? -10.051 2.741 -4.034 1.00 81.12 122 PHE A CA 1
ATOM 941 C C . PHE A 1 122 ? -10.983 1.782 -3.294 1.00 81.12 122 PHE A C 1
ATOM 943 O O . PHE A 1 122 ? -12.180 2.041 -3.177 1.00 81.12 122 PHE A O 1
ATOM 950 N N . PHE A 1 123 ? -10.456 0.666 -2.789 1.00 86.31 123 PHE A N 1
ATOM 951 C CA . PHE A 1 123 ? -11.252 -0.347 -2.097 1.00 86.31 123 PHE A CA 1
ATOM 952 C C . PHE A 1 123 ? -11.308 -0.130 -0.583 1.00 86.31 123 PHE A C 1
ATOM 954 O O . PHE A 1 123 ? -12.161 -0.723 0.078 1.00 86.31 123 PHE A O 1
ATOM 961 N N . GLN A 1 124 ? -10.462 0.744 -0.028 1.00 85.31 124 GLN A N 1
ATOM 962 C CA . GLN A 1 124 ? -10.441 1.044 1.406 1.00 85.31 124 GLN A CA 1
ATOM 963 C C . GLN A 1 124 ? -11.800 1.544 1.924 1.00 85.31 124 GLN A C 1
ATOM 965 O O . GLN A 1 124 ? -12.236 1.128 3.000 1.00 85.31 124 GLN A O 1
ATOM 970 N N . GLU A 1 125 ? -12.513 2.376 1.156 1.00 84.19 125 GLU A N 1
ATOM 971 C CA . GLU A 1 125 ? -13.846 2.851 1.554 1.00 84.19 125 GLU A CA 1
ATOM 972 C C . GLU A 1 125 ? -14.886 1.722 1.582 1.00 84.19 125 GLU A C 1
ATOM 974 O O . GLU A 1 125 ? -15.657 1.625 2.537 1.00 84.19 125 GLU A O 1
ATOM 979 N N . ALA A 1 126 ? -14.866 0.831 0.587 1.00 87.06 126 ALA A N 1
ATOM 980 C CA . ALA A 1 126 ? -15.779 -0.309 0.513 1.00 87.06 126 ALA A CA 1
ATOM 981 C C . ALA A 1 126 ? -15.545 -1.316 1.653 1.00 87.06 126 ALA A C 1
ATOM 983 O O . ALA A 1 126 ? -16.500 -1.863 2.208 1.00 87.06 126 ALA A O 1
ATOM 984 N N . VAL A 1 127 ? -14.282 -1.542 2.035 1.00 89.81 127 VAL A N 1
ATOM 985 C CA . VAL A 1 127 ? -13.938 -2.372 3.201 1.00 89.81 127 VAL A CA 1
ATOM 986 C C . VAL A 1 127 ? -14.465 -1.731 4.483 1.00 89.81 127 VAL A C 1
ATOM 988 O O . VAL A 1 127 ? -15.108 -2.408 5.285 1.00 89.81 127 VAL A O 1
ATOM 991 N N . ALA A 1 128 ? -14.250 -0.426 4.670 1.00 88.62 128 ALA A N 1
ATOM 992 C CA . ALA A 1 128 ? -14.746 0.284 5.844 1.00 88.62 128 ALA A CA 1
ATOM 993 C C . ALA A 1 128 ? -16.285 0.258 5.932 1.00 88.62 128 ALA A C 1
ATOM 995 O O . ALA A 1 128 ? -16.820 0.016 7.013 1.00 88.62 128 ALA A O 1
ATOM 996 N N . ASP A 1 129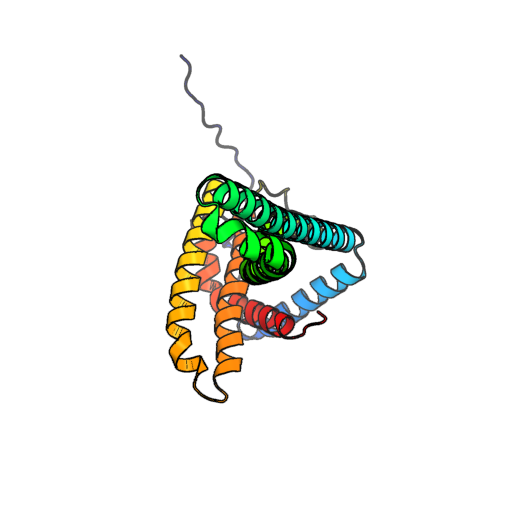 ? -16.997 0.401 4.811 1.00 88.12 129 ASP A N 1
ATOM 997 C CA . ASP A 1 129 ? -18.459 0.252 4.757 1.00 88.12 129 ASP A CA 1
ATOM 998 C C . ASP A 1 129 ? -18.915 -1.148 5.195 1.00 88.12 129 ASP A C 1
ATOM 1000 O O . ASP A 1 129 ? -19.855 -1.282 5.982 1.00 88.12 129 ASP A O 1
ATOM 1004 N N . ALA A 1 130 ? -18.241 -2.201 4.722 1.00 89.31 130 ALA A N 1
ATOM 1005 C CA . ALA A 1 130 ? -18.562 -3.581 5.086 1.00 89.31 130 ALA A CA 1
ATOM 1006 C C . ALA A 1 130 ? -18.330 -3.857 6.583 1.00 89.31 130 ALA A C 1
ATOM 1008 O O . ALA A 1 130 ? -19.144 -4.520 7.231 1.00 89.31 130 ALA A O 1
ATOM 1009 N N . VAL A 1 131 ? -17.240 -3.335 7.152 1.00 90.75 131 VAL A N 1
ATOM 1010 C CA . VAL A 1 131 ? -16.932 -3.454 8.588 1.00 90.75 131 VAL A CA 1
ATOM 1011 C C . VAL A 1 131 ? -17.961 -2.702 9.434 1.00 90.75 131 VAL A C 1
ATOM 1013 O O . VAL A 1 131 ? -18.471 -3.238 10.421 1.00 90.75 131 VAL A O 1
ATOM 1016 N N . GLU A 1 132 ? -18.305 -1.476 9.045 1.00 90.06 132 GLU A N 1
ATOM 1017 C CA . GLU A 1 132 ? -19.270 -0.644 9.767 1.00 90.06 132 GLU A CA 1
ATOM 1018 C C . GLU A 1 132 ? -20.680 -1.231 9.729 1.00 90.06 132 GLU A C 1
ATOM 1020 O O . GLU A 1 132 ? -21.337 -1.283 10.767 1.00 90.06 132 GLU A O 1
ATOM 1025 N N . ALA A 1 133 ? -21.117 -1.766 8.587 1.00 89.19 133 ALA A N 1
ATOM 1026 C CA . ALA A 1 133 ? -22.416 -2.422 8.467 1.00 89.19 133 ALA A CA 1
ATOM 1027 C C . ALA A 1 133 ? -22.571 -3.620 9.422 1.00 89.19 133 ALA A C 1
ATOM 1029 O O . ALA A 1 133 ? -23.673 -3.886 9.903 1.00 89.19 133 ALA A O 1
ATOM 1030 N N . ARG A 1 134 ? -21.477 -4.339 9.710 1.00 89.25 134 ARG A N 1
ATOM 1031 C CA . ARG A 1 134 ? -21.493 -5.522 10.579 1.00 89.25 134 ARG A CA 1
ATOM 1032 C C . ARG A 1 134 ? -21.322 -5.190 12.057 1.00 89.25 134 ARG A C 1
ATOM 1034 O O . ARG A 1 134 ? -22.056 -5.717 12.888 1.00 89.25 134 ARG A O 1
ATOM 1041 N N . TYR A 1 135 ? -20.325 -4.375 12.399 1.00 89.88 135 TYR A N 1
ATOM 1042 C CA . TYR A 1 135 ? -19.942 -4.138 13.796 1.00 89.88 135 TYR A CA 1
ATOM 1043 C C . TYR A 1 135 ? -20.472 -2.825 14.374 1.00 89.88 135 TYR A C 1
ATOM 1045 O O . TYR A 1 135 ? -20.450 -2.659 15.596 1.00 89.88 135 TYR A O 1
ATOM 1053 N N . TYR A 1 136 ? -20.950 -1.907 13.530 1.00 88.88 136 TYR A N 1
ATOM 1054 C CA . TYR A 1 136 ? -21.413 -0.579 13.933 1.00 88.88 136 TYR A CA 1
ATOM 1055 C C . TYR A 1 136 ? -22.690 -0.123 13.187 1.00 88.88 136 TYR A C 1
ATOM 1057 O O . TYR A 1 136 ? -22.728 1.003 12.680 1.00 88.88 136 TYR A O 1
ATOM 1065 N N . PRO A 1 137 ? -23.760 -0.945 13.137 1.00 87.38 137 PRO A N 1
ATOM 1066 C CA . PRO A 1 137 ? -24.974 -0.652 12.361 1.00 87.38 137 PRO A CA 1
ATOM 1067 C C . PRO A 1 137 ? -25.721 0.613 12.813 1.00 87.38 137 PRO A C 1
ATOM 1069 O O . PRO A 1 137 ? -26.508 1.178 12.061 1.00 87.38 137 PRO A O 1
ATOM 1072 N N . GLN A 1 138 ? -25.477 1.072 14.041 1.00 87.06 138 GLN A N 1
ATOM 1073 C CA . GLN A 1 138 ? -26.066 2.279 14.619 1.00 87.06 138 GLN A CA 1
ATOM 1074 C C . GLN A 1 138 ? -25.477 3.588 14.071 1.00 87.06 138 GLN A C 1
ATOM 1076 O O . GLN A 1 138 ? -25.994 4.665 14.370 1.00 87.06 138 GLN A O 1
ATOM 1081 N N . LEU A 1 139 ? -24.362 3.530 13.337 1.00 83.25 139 LEU A N 1
ATOM 1082 C CA . LEU A 1 139 ? -23.726 4.729 12.808 1.00 83.25 139 LEU A CA 1
ATOM 1083 C C . LEU A 1 139 ? -24.473 5.232 11.561 1.00 83.25 139 LEU A C 1
ATOM 1085 O O . LEU A 1 139 ? -24.829 4.434 10.696 1.00 83.25 139 LEU A O 1
ATOM 1089 N N . PRO A 1 140 ? -24.675 6.556 11.417 1.00 81.81 140 PRO A N 1
ATOM 1090 C CA . PRO A 1 140 ? -25.225 7.110 10.188 1.00 81.81 140 PRO A CA 1
ATOM 1091 C C . PRO A 1 140 ? -24.280 6.836 9.012 1.00 81.81 140 PRO A C 1
ATOM 1093 O O . PRO A 1 140 ? -23.064 6.679 9.204 1.00 81.81 140 PRO A O 1
ATOM 1096 N N . LYS A 1 141 ? -24.847 6.810 7.797 1.00 77.50 141 LYS A N 1
ATOM 1097 C CA . LYS A 1 141 ? -24.085 6.653 6.552 1.00 77.50 141 LYS A CA 1
ATOM 1098 C C . LYS A 1 141 ? -22.974 7.705 6.506 1.00 77.50 141 LYS A C 1
ATOM 1100 O O . LYS A 1 141 ? -23.242 8.880 6.745 1.00 77.50 141 LYS A O 1
ATOM 1105 N N . ALA A 1 142 ? -21.743 7.272 6.248 1.00 75.19 142 ALA A N 1
ATOM 1106 C CA . ALA A 1 142 ? -20.616 8.184 6.116 1.00 75.19 142 ALA A CA 1
ATOM 1107 C C . ALA A 1 142 ? -20.792 9.058 4.864 1.00 75.19 142 ALA A C 1
ATOM 1109 O O . ALA A 1 142 ? -21.222 8.567 3.820 1.00 75.19 142 ALA A O 1
ATOM 1110 N N . ASP A 1 143 ? -20.436 10.339 4.965 1.00 67.12 143 ASP A N 1
ATOM 1111 C CA . ASP A 1 143 ? -20.561 11.309 3.865 1.00 67.12 143 ASP A CA 1
ATOM 1112 C C . ASP A 1 143 ? -19.467 11.142 2.781 1.00 67.12 143 ASP A C 1
ATOM 1114 O O . ASP A 1 143 ? -19.465 11.871 1.790 1.00 67.12 143 ASP A O 1
ATOM 1118 N N . GLY A 1 144 ? -18.558 10.168 2.940 1.00 65.19 144 GLY A N 1
ATOM 1119 C CA . GLY A 1 144 ? -17.375 9.975 2.092 1.00 65.19 144 GLY A CA 1
ATOM 1120 C C . GLY A 1 144 ? -16.255 10.976 2.402 1.00 65.19 144 GLY A C 1
ATOM 1121 O O . GLY A 1 144 ? -16.469 11.986 3.077 1.00 65.19 144 GLY A O 1
ATOM 1122 N N . SER A 1 145 ? -15.030 10.693 1.951 1.00 63.19 145 SER A N 1
ATOM 1123 C CA . SER A 1 145 ? -13.915 11.637 2.098 1.00 63.19 145 SER A CA 1
ATOM 1124 C C . SER A 1 145 ? -13.918 12.653 0.942 1.00 63.19 145 SER A C 1
ATOM 1126 O O . SER A 1 145 ? -14.036 12.255 -0.218 1.00 63.19 145 SER A O 1
ATOM 1128 N N . PRO A 1 146 ? -13.782 13.971 1.189 1.00 69.75 146 PRO A N 1
ATOM 1129 C CA . PRO A 1 146 ? -13.620 14.925 0.100 1.00 69.75 146 PRO A CA 1
ATOM 1130 C C . PRO A 1 146 ? -12.288 14.667 -0.618 1.00 69.75 146 PRO A C 1
ATOM 1132 O O . PRO A 1 146 ? -11.236 14.838 -0.007 1.00 69.75 146 PRO A O 1
ATOM 1135 N N . LEU A 1 147 ? -12.329 14.344 -1.919 1.00 67.06 147 LEU A N 1
ATOM 1136 C CA . LEU A 1 147 ? -11.157 13.978 -2.741 1.00 67.06 147 LEU A CA 1
ATOM 1137 C C . LEU A 1 147 ? -9.947 14.906 -2.550 1.00 67.06 147 LEU A C 1
ATOM 1139 O O . LEU A 1 147 ? -8.810 14.453 -2.469 1.00 67.06 147 LEU A O 1
ATOM 1143 N N . LEU A 1 148 ? -10.186 16.216 -2.444 1.00 69.88 148 LEU A N 1
ATOM 1144 C CA . LEU A 1 148 ? -9.128 17.211 -2.266 1.00 69.88 148 LEU A CA 1
ATOM 1145 C C . LEU A 1 148 ? -8.461 17.131 -0.880 1.00 69.88 148 LEU A C 1
ATOM 1147 O O . LEU A 1 148 ? -7.256 17.341 -0.756 1.00 69.88 148 LEU A O 1
ATOM 1151 N N . ALA A 1 149 ? -9.230 16.801 0.161 1.00 68.69 149 ALA A N 1
ATOM 1152 C CA . ALA A 1 149 ? -8.697 16.568 1.500 1.00 68.69 149 ALA A CA 1
ATOM 1153 C C . ALA A 1 149 ? -7.906 15.253 1.557 1.00 68.69 149 ALA A C 1
ATOM 1155 O O . ALA A 1 149 ? -6.834 15.221 2.164 1.00 68.69 149 ALA A O 1
ATOM 1156 N N . SER A 1 150 ? -8.391 14.206 0.882 1.00 66.94 150 SER A N 1
ATOM 1157 C CA . SER A 1 150 ? -7.693 12.922 0.748 1.00 66.94 150 SER A CA 1
ATOM 1158 C C . SER A 1 150 ? -6.368 13.086 -0.002 1.00 66.94 150 SER A C 1
ATOM 1160 O O . SER A 1 150 ? -5.341 12.592 0.454 1.00 66.94 150 SER A O 1
ATOM 1162 N N . LEU A 1 151 ? -6.356 13.856 -1.096 1.00 70.50 151 LEU A N 1
ATOM 1163 C CA . LEU A 1 151 ? -5.147 14.137 -1.872 1.00 70.50 151 LEU A CA 1
ATOM 1164 C C . LEU A 1 151 ? -4.101 14.896 -1.047 1.00 70.50 151 LEU A C 1
ATOM 1166 O O . LEU A 1 151 ? -2.928 14.529 -1.038 1.00 70.50 151 LEU A O 1
ATOM 1170 N N . LEU A 1 152 ? -4.513 15.935 -0.313 1.00 73.69 152 LEU A N 1
ATOM 1171 C CA . LEU A 1 152 ? -3.594 16.703 0.529 1.00 73.69 152 LEU A CA 1
ATOM 1172 C C . LEU A 1 152 ? -3.021 15.849 1.675 1.00 73.69 152 LEU A C 1
ATOM 1174 O O . LEU A 1 152 ? -1.840 15.974 2.012 1.00 73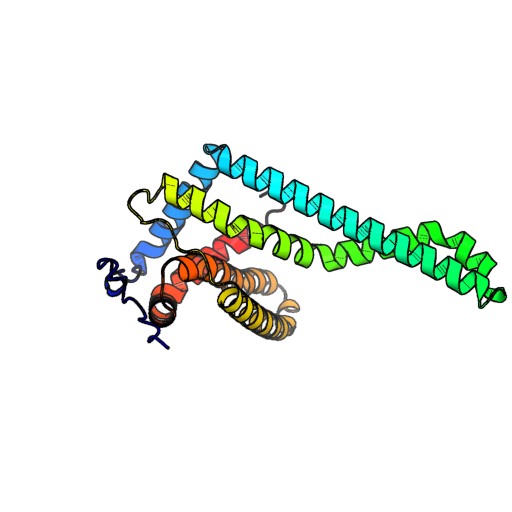.69 152 LEU A O 1
ATOM 1178 N N . ALA A 1 153 ? -3.839 14.967 2.259 1.00 68.69 153 ALA A N 1
ATOM 1179 C CA . ALA A 1 153 ? -3.393 14.000 3.258 1.00 68.69 153 ALA A CA 1
ATOM 1180 C C . ALA A 1 153 ? -2.377 13.010 2.665 1.00 68.69 153 ALA A C 1
ATOM 1182 O O . ALA A 1 153 ? -1.309 12.826 3.249 1.00 68.69 153 ALA A O 1
ATOM 1183 N N . ALA A 1 154 ? -2.651 12.473 1.471 1.00 67.62 154 ALA A N 1
ATOM 1184 C CA . ALA A 1 154 ? -1.763 11.559 0.757 1.00 67.62 154 ALA A CA 1
ATOM 1185 C C . ALA A 1 154 ? -0.405 12.200 0.427 1.00 67.62 154 ALA A C 1
ATOM 1187 O O . ALA A 1 154 ? 0.635 11.615 0.715 1.00 67.62 154 ALA A O 1
ATOM 1188 N N . VAL A 1 155 ? -0.385 13.436 -0.087 1.00 74.38 155 VAL A N 1
ATOM 1189 C CA . VAL A 1 155 ? 0.866 14.163 -0.376 1.00 74.38 155 VAL A CA 1
ATOM 1190 C C . VAL A 1 155 ? 1.674 14.396 0.900 1.00 74.38 155 VAL A C 1
ATOM 1192 O O . VAL A 1 155 ? 2.881 14.155 0.937 1.00 74.38 155 VAL A O 1
ATOM 1195 N N . ARG A 1 156 ? 1.020 14.830 1.984 1.00 75.94 156 ARG A N 1
ATOM 1196 C CA . ARG A 1 156 ? 1.695 15.026 3.273 1.00 75.94 156 ARG A CA 1
ATOM 1197 C C . ARG A 1 156 ? 2.257 13.713 3.815 1.00 75.94 156 ARG A C 1
ATOM 1199 O O . ARG A 1 156 ? 3.354 13.710 4.372 1.00 75.94 156 ARG A O 1
ATOM 1206 N N . PHE A 1 157 ? 1.507 12.623 3.691 1.00 71.00 157 PHE A N 1
ATOM 1207 C CA . PHE A 1 157 ? 1.951 11.294 4.088 1.00 71.00 157 PHE A CA 1
ATOM 1208 C C . PHE A 1 157 ? 3.167 10.854 3.271 1.00 71.00 157 PHE A C 1
ATOM 1210 O O . PHE A 1 157 ? 4.171 10.469 3.862 1.00 71.00 157 PHE A O 1
ATOM 1217 N N . PHE A 1 158 ? 3.128 11.023 1.949 1.00 72.00 158 PHE A N 1
ATOM 1218 C CA . PHE A 1 158 ? 4.228 10.706 1.042 1.00 72.00 158 PHE A CA 1
ATOM 1219 C C . PHE A 1 158 ? 5.521 11.450 1.403 1.00 72.00 158 PHE A C 1
ATOM 1221 O O . PHE A 1 158 ? 6.579 10.837 1.529 1.00 72.00 158 PHE A O 1
ATOM 1228 N N . VAL A 1 159 ? 5.440 12.758 1.668 1.00 78.12 159 VAL A N 1
ATOM 1229 C CA . VAL A 1 159 ? 6.605 13.551 2.099 1.00 78.12 159 VAL A CA 1
ATOM 1230 C C . VAL A 1 159 ? 7.170 13.039 3.427 1.00 78.12 159 VAL A C 1
ATOM 1232 O O . VAL A 1 159 ? 8.382 12.889 3.570 1.00 78.12 159 VAL A O 1
ATOM 1235 N N . ILE A 1 160 ? 6.309 12.739 4.404 1.00 78.56 160 ILE A N 1
ATOM 1236 C CA . ILE A 1 160 ? 6.745 12.200 5.700 1.00 78.56 160 ILE A CA 1
ATOM 1237 C C . ILE A 1 160 ? 7.375 10.818 5.527 1.00 78.56 160 ILE A C 1
ATOM 1239 O O . ILE A 1 160 ? 8.398 10.540 6.145 1.00 78.56 160 ILE A O 1
ATOM 1243 N N . MET A 1 161 ? 6.797 9.973 4.675 1.00 73.88 161 MET A N 1
ATOM 1244 C CA . MET A 1 161 ? 7.316 8.648 4.359 1.00 73.88 161 MET A CA 1
ATOM 1245 C C . MET A 1 161 ? 8.731 8.732 3.795 1.00 73.88 161 MET A C 1
ATOM 1247 O O . MET A 1 161 ? 9.607 8.020 4.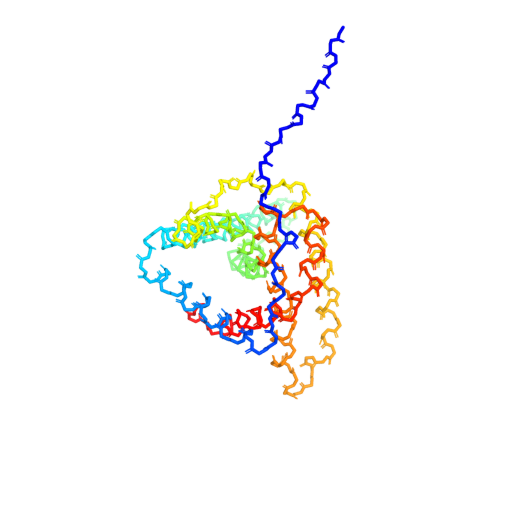281 1.00 73.88 161 MET A O 1
ATOM 1251 N N . ILE A 1 162 ? 8.968 9.627 2.831 1.00 76.56 162 ILE A N 1
ATOM 1252 C CA . ILE A 1 162 ? 10.302 9.879 2.276 1.00 76.56 162 ILE A CA 1
ATOM 1253 C C . ILE A 1 162 ? 11.264 10.273 3.398 1.00 76.56 162 ILE A C 1
ATOM 1255 O O . ILE A 1 162 ? 12.275 9.605 3.592 1.00 76.56 162 ILE A O 1
ATOM 1259 N N . ILE A 1 163 ? 10.929 11.297 4.190 1.00 83.44 163 ILE A N 1
ATOM 1260 C CA . ILE A 1 163 ? 11.806 11.789 5.264 1.00 83.44 163 ILE A CA 1
ATOM 1261 C C . ILE A 1 163 ? 12.148 10.673 6.260 1.00 83.44 163 ILE A C 1
ATOM 1263 O O . ILE A 1 163 ? 13.316 10.476 6.584 1.00 83.44 163 ILE A O 1
ATOM 1267 N N . VAL A 1 164 ? 11.149 9.925 6.736 1.00 81.56 164 VAL A N 1
ATOM 1268 C CA . VAL A 1 164 ? 11.357 8.856 7.725 1.00 81.56 164 VAL A CA 1
ATOM 1269 C C . VAL A 1 164 ? 12.216 7.726 7.152 1.00 81.56 164 VAL A C 1
ATOM 1271 O O . VAL A 1 164 ? 13.112 7.252 7.844 1.00 81.56 164 VAL A O 1
ATOM 1274 N N . ASN A 1 165 ? 11.998 7.320 5.898 1.00 83.25 165 ASN A N 1
ATOM 1275 C CA . ASN A 1 165 ? 12.800 6.268 5.267 1.00 83.25 165 ASN A CA 1
ATOM 1276 C C . ASN A 1 165 ? 14.247 6.712 5.008 1.00 83.25 165 ASN A C 1
ATOM 1278 O O . ASN A 1 165 ? 15.168 5.936 5.258 1.00 83.25 165 ASN A O 1
ATOM 1282 N N . LEU A 1 166 ? 14.473 7.962 4.583 1.00 83.62 166 LEU A N 1
ATOM 1283 C CA . LEU A 1 166 ? 15.829 8.505 4.437 1.00 83.62 166 LEU A CA 1
ATOM 1284 C C . LEU A 1 166 ? 16.569 8.532 5.779 1.00 83.62 166 LEU A C 1
ATOM 1286 O O . LEU A 1 166 ? 17.744 8.181 5.837 1.00 83.62 166 LEU A O 1
ATOM 1290 N N . LEU A 1 167 ? 15.883 8.909 6.862 1.00 84.50 167 LEU A N 1
ATOM 1291 C CA . LEU A 1 167 ? 16.461 8.895 8.206 1.00 84.50 167 LEU A CA 1
ATOM 1292 C C . LEU A 1 167 ? 16.719 7.475 8.726 1.00 84.50 167 LEU A C 1
ATOM 1294 O O . LEU A 1 167 ? 17.642 7.290 9.512 1.00 84.50 167 LEU A O 1
ATOM 1298 N N . ALA A 1 168 ? 15.937 6.479 8.301 1.00 80.19 168 ALA A N 1
ATOM 1299 C CA . ALA A 1 168 ? 16.130 5.079 8.681 1.00 80.19 168 ALA A CA 1
ATOM 1300 C C . ALA A 1 168 ? 17.298 4.406 7.935 1.00 80.19 168 ALA A C 1
ATOM 1302 O O . ALA A 1 168 ? 17.886 3.456 8.453 1.00 80.19 168 ALA A O 1
ATOM 1303 N N . LEU A 1 169 ? 17.668 4.917 6.754 1.00 83.38 169 LEU A N 1
ATOM 1304 C CA . LEU A 1 169 ? 18.663 4.322 5.856 1.00 83.38 169 LEU A CA 1
ATOM 1305 C C . LEU A 1 169 ? 20.019 3.999 6.517 1.00 83.38 169 LEU A C 1
ATOM 1307 O O . LEU A 1 169 ? 20.485 2.869 6.362 1.00 83.38 169 LEU A O 1
ATOM 1311 N N . PRO A 1 170 ? 20.641 4.912 7.296 1.00 82.06 170 PRO A N 1
ATOM 1312 C CA . PRO A 1 170 ? 21.918 4.636 7.959 1.00 82.06 170 PRO A CA 1
ATOM 1313 C C . PRO A 1 170 ? 21.827 3.484 8.963 1.00 82.06 170 PRO A C 1
ATOM 1315 O O . PRO A 1 170 ? 22.799 2.768 9.189 1.00 82.06 170 PRO A O 1
ATOM 1318 N N . PHE A 1 171 ? 20.653 3.291 9.565 1.00 82.62 171 PHE A N 1
ATOM 1319 C CA . PHE A 1 171 ? 20.453 2.310 10.620 1.00 82.62 171 PHE A CA 1
ATOM 1320 C C . PHE A 1 171 ? 20.088 0.917 10.092 1.00 82.62 171 PHE A C 1
ATOM 1322 O O . PHE A 1 171 ? 20.283 -0.065 10.806 1.00 82.62 171 PHE A O 1
ATOM 1329 N N . TYR A 1 172 ? 19.621 0.797 8.842 1.00 76.12 172 TYR A N 1
ATOM 1330 C CA . TYR A 1 172 ? 19.421 -0.510 8.200 1.00 76.12 172 TYR A CA 1
ATOM 1331 C C . TYR A 1 172 ? 20.729 -1.285 8.002 1.00 76.12 172 TYR A C 1
ATOM 1333 O O . TYR A 1 172 ? 20.702 -2.511 7.928 1.00 76.12 172 TYR A O 1
ATOM 1341 N N . LEU A 1 173 ? 21.869 -0.590 7.965 1.00 79.56 173 LEU A N 1
ATOM 1342 C CA . LEU A 1 173 ? 23.195 -1.199 7.846 1.00 79.56 173 LEU A CA 1
ATOM 1343 C C . LEU A 1 173 ? 23.684 -1.837 9.156 1.00 79.56 173 LEU A C 1
ATOM 1345 O O . LEU A 1 173 ? 24.678 -2.560 9.141 1.00 79.56 173 LEU A O 1
ATOM 1349 N N . VAL A 1 174 ? 23.006 -1.588 10.284 1.00 84.69 174 VAL A N 1
ATOM 1350 C CA . VAL A 1 174 ? 23.379 -2.159 11.581 1.00 84.69 174 VAL A CA 1
ATOM 1351 C C . VAL A 1 174 ? 22.687 -3.517 11.772 1.00 84.69 174 VAL A C 1
ATOM 1353 O O . VAL A 1 174 ? 21.450 -3.571 11.830 1.00 84.69 174 VAL A O 1
ATOM 1356 N N . PRO A 1 175 ? 23.444 -4.625 11.910 1.00 79.25 175 PRO A N 1
ATOM 1357 C CA . PRO A 1 175 ? 22.873 -5.954 12.113 1.00 79.25 175 PRO A CA 1
ATOM 1358 C C . PRO A 1 175 ? 21.937 -5.999 13.329 1.00 79.25 175 PRO A C 1
ATOM 1360 O O . PRO A 1 175 ? 22.250 -5.466 14.391 1.00 79.25 175 PRO A O 1
ATOM 1363 N N . GLY A 1 176 ? 20.769 -6.625 13.177 1.00 77.62 176 GLY A N 1
ATOM 1364 C CA . GLY A 1 176 ? 19.764 -6.774 14.239 1.00 77.62 176 GLY A CA 1
ATOM 1365 C C . GLY A 1 176 ? 18.811 -5.582 14.418 1.00 77.62 176 GLY A C 1
ATOM 1366 O O . GLY A 1 176 ? 17.649 -5.794 14.759 1.00 77.62 176 GLY A O 1
ATOM 1367 N N . ILE A 1 177 ? 19.230 -4.349 14.106 1.00 84.44 177 ILE A N 1
ATOM 1368 C CA . ILE A 1 177 ? 18.357 -3.160 14.214 1.00 84.44 177 ILE A CA 1
ATOM 1369 C C . ILE A 1 177 ? 17.362 -3.095 13.046 1.00 84.44 177 ILE A C 1
ATOM 1371 O O . ILE A 1 177 ? 16.246 -2.596 13.202 1.00 84.44 177 ILE A O 1
ATOM 1375 N N . GLY A 1 178 ? 17.721 -3.669 11.893 1.00 82.19 178 GLY A N 1
ATOM 1376 C CA . GLY A 1 178 ? 16.910 -3.625 10.676 1.00 82.19 178 GLY A CA 1
ATOM 1377 C C . GLY A 1 178 ? 15.454 -4.064 10.870 1.00 82.19 178 GLY A C 1
ATOM 1378 O O . GLY A 1 178 ? 14.554 -3.330 10.479 1.00 82.19 178 GLY A O 1
ATOM 1379 N N . ILE A 1 179 ? 15.193 -5.196 11.538 1.00 82.69 179 ILE A N 1
ATOM 1380 C CA . ILE A 1 179 ? 13.817 -5.694 11.747 1.00 82.69 179 ILE A CA 1
ATOM 1381 C C . ILE A 1 179 ? 13.022 -4.755 12.660 1.00 82.69 179 ILE A C 1
ATOM 1383 O O . ILE A 1 179 ? 11.886 -4.402 12.346 1.00 82.69 179 ILE A O 1
ATOM 1387 N N . ALA A 1 180 ? 13.621 -4.312 13.769 1.00 86.12 180 ALA A N 1
ATOM 1388 C CA . ALA A 1 180 ? 12.972 -3.385 14.692 1.00 86.12 180 ALA A CA 1
ATOM 1389 C C . ALA A 1 180 ? 12.626 -2.057 14.000 1.00 86.12 180 ALA A C 1
ATOM 1391 O O . ALA A 1 180 ? 11.532 -1.527 14.186 1.00 86.12 180 ALA A O 1
ATOM 1392 N N . LEU A 1 181 ? 13.520 -1.554 13.145 1.00 86.06 181 LEU A N 1
ATOM 1393 C CA . LEU A 1 181 ? 13.278 -0.366 12.331 1.00 86.06 181 LEU A CA 1
ATOM 1394 C C . LEU A 1 181 ? 12.211 -0.579 11.269 1.00 86.06 181 LEU A C 1
ATOM 1396 O O . LEU A 1 181 ? 11.360 0.288 11.110 1.00 86.06 181 LEU A O 1
ATOM 1400 N N . ILE A 1 182 ? 12.228 -1.710 10.562 1.00 84.12 182 ILE A N 1
ATOM 1401 C CA . ILE A 1 182 ? 11.196 -2.056 9.579 1.00 84.12 182 ILE A CA 1
ATOM 1402 C C . ILE A 1 182 ? 9.827 -2.043 10.259 1.00 84.12 182 ILE A C 1
ATOM 1404 O O . ILE A 1 182 ? 8.912 -1.391 9.762 1.00 84.12 182 ILE A O 1
ATOM 1408 N N . LEU A 1 183 ? 9.692 -2.691 11.416 1.00 89.25 183 LEU A N 1
ATOM 1409 C CA . LEU A 1 183 ? 8.436 -2.724 12.162 1.00 89.25 183 LEU A CA 1
ATOM 1410 C C . LEU A 1 183 ? 8.042 -1.348 12.706 1.00 89.25 183 LEU A C 1
ATOM 1412 O O . LEU A 1 183 ? 6.876 -0.974 12.619 1.00 89.25 183 LEU A O 1
ATOM 1416 N N . ALA A 1 184 ? 8.989 -0.572 13.234 1.00 89.25 184 ALA A N 1
ATOM 1417 C CA . ALA A 1 184 ? 8.703 0.750 13.782 1.00 89.25 184 ALA A CA 1
ATOM 1418 C C . ALA A 1 184 ? 8.316 1.761 12.691 1.00 89.25 184 ALA A C 1
ATOM 1420 O O . ALA A 1 184 ? 7.310 2.457 12.821 1.00 89.25 184 ALA A O 1
ATOM 1421 N N . VAL A 1 185 ? 9.084 1.838 11.603 1.00 87.81 185 VAL A N 1
ATOM 1422 C CA . VAL A 1 185 ? 8.830 2.764 10.492 1.00 87.81 185 VAL A CA 1
ATOM 1423 C C . VAL A 1 185 ? 7.526 2.396 9.796 1.00 87.81 185 VAL A C 1
ATOM 1425 O O . VAL A 1 185 ? 6.623 3.232 9.721 1.00 87.81 185 VAL A O 1
ATOM 1428 N N . ASN A 1 186 ? 7.378 1.142 9.360 1.00 87.69 186 ASN A N 1
ATOM 1429 C CA . ASN A 1 186 ? 6.161 0.715 8.672 1.00 87.69 186 ASN A CA 1
ATOM 1430 C C . ASN A 1 186 ? 4.955 0.708 9.609 1.00 87.69 186 ASN A C 1
ATOM 1432 O O . ASN A 1 186 ? 3.865 1.070 9.186 1.00 87.69 186 ASN A O 1
ATOM 1436 N N . GLY A 1 187 ? 5.135 0.391 10.893 1.00 89.38 187 GLY A N 1
ATOM 1437 C CA . GLY A 1 187 ? 4.056 0.453 11.871 1.00 89.38 187 GLY A CA 1
ATOM 1438 C C . GLY A 1 187 ? 3.565 1.875 12.132 1.00 89.38 187 GLY A C 1
ATOM 1439 O O . GLY A 1 187 ? 2.359 2.116 12.187 1.00 89.38 187 GLY A O 1
ATOM 1440 N N . LEU A 1 188 ? 4.474 2.851 12.214 1.00 87.88 188 LEU A N 1
ATOM 1441 C CA . LEU A 1 188 ? 4.109 4.265 12.319 1.00 87.88 188 LEU A CA 1
ATOM 1442 C C . LEU A 1 188 ? 3.369 4.760 11.070 1.00 87.88 188 LEU A C 1
ATOM 1444 O O . LEU A 1 188 ? 2.403 5.515 11.199 1.00 87.88 188 LEU A O 1
ATOM 1448 N N . LEU A 1 189 ? 3.826 4.350 9.886 1.00 84.75 189 LEU A N 1
ATOM 1449 C CA . LEU A 1 189 ? 3.229 4.720 8.605 1.00 84.75 189 LEU A CA 1
ATOM 1450 C C . LEU A 1 189 ? 1.838 4.094 8.447 1.00 84.75 189 LEU A C 1
ATOM 1452 O O . LEU A 1 189 ? 0.855 4.829 8.363 1.00 84.75 189 LEU A O 1
ATOM 1456 N N . ALA A 1 190 ? 1.743 2.766 8.528 1.00 86.12 190 ALA A N 1
ATOM 1457 C CA . ALA A 1 190 ? 0.501 2.013 8.383 1.00 86.12 190 ALA A CA 1
ATOM 1458 C C . ALA A 1 190 ? -0.541 2.429 9.426 1.00 86.12 190 ALA A C 1
ATOM 1460 O O . ALA A 1 190 ? -1.677 2.755 9.087 1.00 86.12 190 ALA A O 1
ATOM 1461 N N . GLY A 1 191 ? -0.156 2.483 10.706 1.00 87.88 191 GLY A N 1
ATOM 1462 C CA . GLY A 1 191 ? -1.069 2.855 11.786 1.00 87.88 191 GLY A CA 1
ATOM 1463 C C . GLY A 1 191 ? -1.684 4.240 11.587 1.00 87.88 191 GLY A C 1
ATOM 1464 O O . GLY A 1 191 ? -2.850 4.462 11.914 1.00 87.88 191 GLY A O 1
ATOM 1465 N N . ARG A 1 192 ? -0.916 5.172 11.013 1.00 85.69 192 ARG A N 1
ATOM 1466 C CA . ARG A 1 192 ? -1.399 6.511 10.688 1.00 85.69 192 ARG A CA 1
ATOM 1467 C C . ARG A 1 192 ? -2.276 6.531 9.439 1.00 85.69 192 ARG A C 1
ATOM 1469 O O . ARG A 1 192 ? -3.321 7.170 9.480 1.00 85.69 192 ARG A O 1
ATOM 1476 N N . GLU A 1 193 ? -1.853 5.874 8.367 1.00 83.25 193 GLU A N 1
ATOM 1477 C CA . GLU A 1 193 ? -2.572 5.831 7.091 1.00 83.25 193 GLU A CA 1
ATOM 1478 C C . GLU A 1 193 ? -3.968 5.224 7.264 1.00 83.25 193 GLU A C 1
ATOM 1480 O O . GLU A 1 193 ? -4.972 5.886 7.001 1.00 83.25 193 GLU A O 1
ATOM 1485 N N . TYR A 1 194 ? -4.048 4.015 7.829 1.00 85.62 194 TYR A N 1
ATOM 1486 C CA . TYR A 1 194 ? -5.322 3.330 8.056 1.00 85.62 194 TYR A CA 1
ATOM 1487 C C . TYR A 1 194 ? -6.234 4.092 9.028 1.00 85.62 194 TYR A C 1
ATOM 1489 O O . TYR A 1 194 ? -7.454 4.107 8.857 1.00 85.62 194 TYR A O 1
ATOM 1497 N N . TYR A 1 195 ? -5.662 4.770 10.031 1.00 88.69 195 TYR A N 1
ATOM 1498 C CA . TYR A 1 195 ? -6.432 5.661 10.897 1.00 88.69 195 TYR A CA 1
ATOM 1499 C C . TYR A 1 195 ? -6.996 6.860 10.127 1.00 88.69 195 TYR A C 1
ATOM 1501 O O . TYR A 1 195 ? -8.173 7.173 10.293 1.00 88.69 195 TYR A O 1
ATOM 1509 N N . GLU A 1 196 ? -6.187 7.541 9.308 1.00 83.94 196 GLU A N 1
ATOM 1510 C CA . GLU A 1 196 ? -6.611 8.737 8.571 1.00 83.94 196 GLU A CA 1
ATOM 1511 C C . GLU A 1 196 ? -7.765 8.420 7.605 1.00 83.94 196 GLU A C 1
ATOM 1513 O O . GLU A 1 196 ? -8.726 9.189 7.551 1.00 83.94 196 GLU A O 1
ATOM 1518 N N . VAL A 1 197 ? -7.749 7.253 6.952 1.00 80.94 197 VAL A N 1
ATOM 1519 C CA . VAL A 1 197 ? -8.847 6.766 6.092 1.00 80.94 197 VAL A CA 1
ATOM 1520 C C . VAL A 1 197 ? -10.185 6.715 6.841 1.00 80.94 197 VAL A C 1
ATOM 1522 O O . VAL A 1 197 ? -11.201 7.218 6.358 1.00 80.94 197 VAL A O 1
ATOM 1525 N N . VAL A 1 198 ?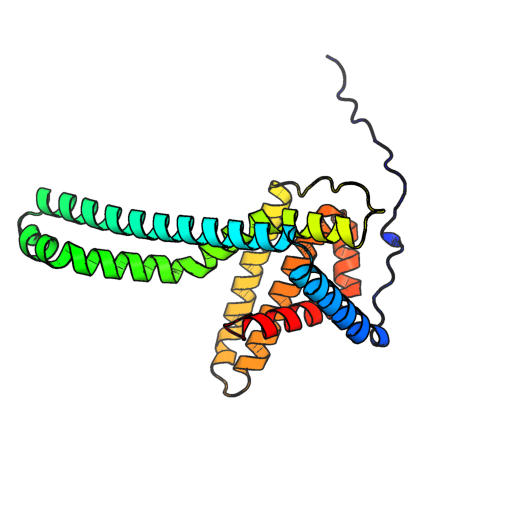 -10.203 6.152 8.053 1.00 85.56 198 VAL A N 1
ATOM 1526 C CA . VAL A 1 198 ? -11.428 6.046 8.868 1.00 85.56 198 VAL A CA 1
ATOM 1527 C C . VAL A 1 198 ? -11.785 7.384 9.518 1.00 85.56 198 VAL A C 1
ATOM 1529 O O . VAL A 1 198 ? -12.956 7.760 9.598 1.00 85.56 198 VAL A O 1
ATOM 1532 N N . ALA A 1 199 ? -10.780 8.131 9.972 1.00 86.31 199 ALA A N 1
ATOM 1533 C CA . ALA A 1 199 ? -10.953 9.415 10.631 1.00 86.31 199 ALA A CA 1
ATOM 1534 C C . ALA A 1 199 ? -11.591 10.445 9.694 1.00 86.31 199 ALA A C 1
ATOM 1536 O O . ALA A 1 199 ? -12.548 11.105 10.092 1.00 86.31 199 ALA A O 1
ATOM 1537 N N . LEU A 1 200 ? -11.137 10.536 8.441 1.00 83.31 200 LEU A N 1
ATOM 1538 C CA . LEU A 1 200 ? -11.669 11.481 7.454 1.00 83.31 200 LEU A CA 1
ATOM 1539 C C . LEU A 1 200 ? -13.158 11.262 7.146 1.00 83.31 200 LEU A C 1
ATOM 1541 O O . LEU A 1 200 ? -13.844 12.210 6.774 1.00 83.31 200 LEU A O 1
ATOM 1545 N N . ARG A 1 201 ? -13.676 10.044 7.344 1.00 82.94 201 ARG A N 1
ATOM 1546 C CA . ARG A 1 201 ? -15.097 9.710 7.149 1.00 82.94 201 ARG A CA 1
ATOM 1547 C C . ARG A 1 201 ? -16.003 10.230 8.265 1.00 82.94 201 ARG A C 1
ATOM 1549 O O . ARG A 1 201 ? -17.212 10.328 8.074 1.00 82.94 201 ARG A O 1
ATOM 1556 N N . ARG A 1 202 ? -15.455 10.468 9.464 1.00 82.38 202 ARG A N 1
ATOM 1557 C CA . ARG A 1 202 ? -16.254 10.657 10.694 1.00 82.38 202 ARG A CA 1
ATOM 1558 C C . ARG A 1 202 ? -15.853 11.860 11.538 1.00 82.38 202 ARG A C 1
ATOM 1560 O O . ARG A 1 202 ? -16.633 12.275 12.395 1.00 82.38 202 ARG A O 1
ATOM 1567 N N . LEU A 1 203 ? -14.660 12.405 11.331 1.00 83.06 203 LEU A N 1
ATOM 1568 C CA . LEU A 1 203 ? -14.074 13.452 12.155 1.00 83.06 203 LEU A CA 1
ATOM 1569 C C . LEU A 1 203 ? -13.823 14.720 11.347 1.00 83.06 203 LEU A C 1
ATOM 1571 O O . LEU A 1 203 ? -13.289 14.705 10.242 1.00 83.06 203 LEU A O 1
ATOM 1575 N N . THR A 1 204 ? -14.121 15.855 11.971 1.00 83.50 204 THR A N 1
ATOM 1576 C CA . THR A 1 204 ? -13.619 17.152 11.504 1.00 83.50 204 THR A CA 1
ATOM 1577 C C . THR A 1 204 ? -12.100 17.255 11.714 1.00 83.50 204 THR A C 1
ATOM 1579 O O . THR A 1 204 ? -11.575 16.626 12.639 1.00 83.50 204 THR A O 1
ATOM 1582 N N . PRO A 1 205 ? -11.378 18.105 10.956 1.00 80.06 205 PRO A N 1
ATOM 1583 C CA . PRO A 1 205 ? -9.930 18.275 11.115 1.00 80.06 205 PRO A CA 1
ATOM 1584 C C . PRO A 1 205 ? -9.480 18.555 12.558 1.00 80.06 205 PRO A C 1
ATOM 1586 O O . PRO A 1 205 ? -8.515 17.962 13.037 1.00 80.06 205 PRO A O 1
ATOM 1589 N N . ALA A 1 206 ? -10.232 19.377 13.298 1.00 82.81 206 ALA A N 1
ATOM 1590 C CA . ALA A 1 206 ? -9.943 19.664 14.704 1.00 82.81 206 ALA A CA 1
ATOM 1591 C C . ALA A 1 206 ? -10.092 18.428 15.614 1.00 82.81 206 ALA A C 1
ATOM 1593 O O . ALA A 1 206 ? -9.309 18.235 16.543 1.00 82.81 206 ALA A O 1
ATOM 1594 N N . GLN A 1 207 ? -11.082 17.569 15.355 1.00 84.94 207 GLN A N 1
ATOM 1595 C CA . GLN A 1 207 ? -11.284 16.334 16.121 1.00 84.94 207 GLN A CA 1
ATOM 1596 C C . GLN A 1 207 ? -10.226 15.278 15.785 1.00 84.94 207 GLN A C 1
ATOM 1598 O O . GLN A 1 207 ? -9.762 14.583 16.690 1.00 84.94 207 GLN A O 1
ATOM 1603 N N . MET A 1 208 ? -9.808 15.191 14.517 1.00 85.12 208 MET A N 1
ATOM 1604 C CA . MET A 1 208 ? -8.723 14.300 14.095 1.00 85.12 208 MET A CA 1
ATOM 1605 C C . MET A 1 208 ? -7.427 14.608 14.840 1.00 85.12 208 MET A C 1
ATOM 1607 O O . MET A 1 208 ? -6.764 13.687 15.316 1.00 85.12 208 MET A O 1
ATOM 1611 N N . ASP A 1 209 ? -7.092 15.891 14.986 1.00 83.62 209 ASP A N 1
ATOM 1612 C CA . ASP A 1 209 ? -5.884 16.328 15.682 1.00 83.62 209 ASP A CA 1
ATOM 1613 C C . ASP A 1 209 ? -5.898 15.957 17.170 1.00 83.62 209 ASP A C 1
ATOM 1615 O O . ASP A 1 209 ? -4.886 15.484 17.695 1.00 83.62 209 ASP A O 1
ATOM 1619 N N . ILE A 1 210 ? -7.042 16.114 17.844 1.00 86.00 210 ILE A N 1
ATOM 1620 C CA . ILE A 1 210 ? -7.205 15.727 19.254 1.00 86.00 210 ILE A CA 1
ATOM 1621 C C . ILE A 1 210 ? -7.083 14.207 19.411 1.00 86.00 210 ILE A C 1
ATOM 1623 O O . ILE A 1 210 ? -6.328 13.731 20.260 1.00 86.00 210 ILE A O 1
ATOM 1627 N N . SER A 1 211 ? -7.795 13.444 18.580 1.00 85.44 211 SER A N 1
ATOM 1628 C CA . SER A 1 211 ? -7.794 11.978 18.630 1.00 85.44 211 SER A CA 1
ATOM 1629 C C . SER A 1 211 ? -6.405 11.399 18.333 1.00 85.44 211 SER A C 1
ATOM 1631 O O . SER A 1 211 ? -5.911 10.550 19.079 1.00 85.44 211 SER A O 1
ATOM 1633 N N . ARG A 1 212 ? -5.707 11.946 17.327 1.00 84.06 212 ARG A N 1
ATOM 1634 C CA . ARG A 1 212 ? -4.333 11.557 16.972 1.00 84.06 212 ARG A CA 1
ATOM 1635 C C . ARG A 1 212 ? -3.357 11.757 18.124 1.00 84.06 212 ARG A C 1
ATOM 1637 O O . ARG A 1 212 ? -2.491 10.915 18.329 1.00 84.06 212 ARG A O 1
ATOM 1644 N N . ARG A 1 213 ? -3.472 12.859 18.872 1.00 84.50 213 ARG A N 1
ATOM 1645 C CA . ARG A 1 213 ? -2.596 13.122 20.026 1.00 84.50 213 ARG A CA 1
ATOM 1646 C C . ARG A 1 213 ? -2.896 12.185 21.197 1.00 84.50 213 ARG A C 1
ATOM 1648 O O . ARG A 1 213 ? -1.960 11.720 21.832 1.00 84.50 213 ARG A O 1
ATOM 1655 N N . ARG A 1 214 ? -4.173 11.888 21.457 1.00 86.00 214 ARG A N 1
ATOM 1656 C CA . ARG A 1 214 ? -4.597 11.047 22.591 1.00 86.00 214 ARG A CA 1
ATOM 1657 C C . ARG A 1 214 ? -4.295 9.560 22.405 1.00 86.00 214 ARG A C 1
ATOM 1659 O O . ARG A 1 214 ? -3.978 8.898 23.380 1.00 86.00 214 ARG A O 1
ATOM 1666 N N . ASN A 1 215 ? -4.379 9.047 21.178 1.00 86.81 215 ASN A N 1
ATOM 1667 C CA . ASN A 1 215 ? -4.290 7.609 20.896 1.00 86.81 215 ASN A CA 1
ATOM 1668 C C . ASN A 1 215 ? -3.080 7.234 20.020 1.00 86.81 215 ASN A C 1
ATOM 1670 O O . ASN A 1 215 ? -3.076 6.182 19.383 1.00 86.81 215 ASN A O 1
ATOM 1674 N N . ARG A 1 216 ? -2.039 8.081 19.972 1.00 86.19 216 ARG A N 1
ATOM 1675 C CA . ARG A 1 216 ? -0.874 7.888 19.089 1.00 86.19 216 ARG A CA 1
ATOM 1676 C C . ARG A 1 216 ? -0.216 6.518 19.267 1.00 86.19 216 ARG A C 1
ATOM 1678 O O . ARG A 1 216 ? 0.136 5.890 18.273 1.00 86.19 216 ARG A O 1
ATOM 1685 N N . LEU A 1 217 ? -0.072 6.062 20.513 1.00 89.12 217 LEU A N 1
ATOM 1686 C CA . LEU A 1 217 ? 0.536 4.768 20.819 1.00 89.12 217 LEU A CA 1
ATOM 1687 C C . LEU A 1 217 ? -0.353 3.600 20.374 1.00 89.12 217 LEU A C 1
ATOM 1689 O O . LEU A 1 217 ? 0.148 2.655 19.778 1.00 89.12 217 LEU A O 1
ATOM 1693 N N . ALA A 1 218 ? -1.670 3.697 20.571 1.00 88.75 218 ALA A N 1
ATOM 1694 C CA . ALA A 1 218 ? -2.611 2.675 20.117 1.00 88.75 218 ALA A CA 1
ATOM 1695 C C . ALA A 1 218 ? -2.569 2.509 18.590 1.00 88.75 218 ALA A C 1
ATOM 1697 O O . ALA A 1 218 ? -2.502 1.386 18.090 1.00 88.75 218 ALA A O 1
ATOM 1698 N N . TYR A 1 219 ? -2.553 3.622 17.847 1.00 89.94 219 TYR A N 1
ATOM 1699 C CA . TYR A 1 219 ? -2.435 3.597 16.386 1.00 89.94 219 TYR A CA 1
ATOM 1700 C C . TYR A 1 219 ? -1.088 3.036 15.937 1.00 89.94 219 TYR A C 1
ATOM 1702 O O . TYR A 1 219 ? -1.053 2.197 15.042 1.00 89.94 219 TYR A O 1
ATOM 1710 N N . PHE A 1 220 ? 0.003 3.432 16.598 1.00 91.00 220 PHE A N 1
ATOM 1711 C CA . PHE A 1 220 ? 1.334 2.896 16.327 1.00 91.00 220 PHE A CA 1
ATOM 1712 C C . PHE A 1 220 ? 1.399 1.381 16.544 1.00 91.00 220 PHE A C 1
ATOM 1714 O O . PHE A 1 220 ? 1.793 0.666 15.635 1.00 91.00 220 PHE A O 1
ATOM 1721 N N . LEU A 1 221 ? 0.961 0.871 17.700 1.00 92.44 221 LEU A N 1
ATOM 1722 C CA . LEU A 1 221 ? 1.000 -0.564 18.008 1.00 92.44 221 LEU A CA 1
ATOM 1723 C C . LEU A 1 221 ? 0.099 -1.387 17.082 1.00 92.44 221 LEU A C 1
ATOM 1725 O O . LEU A 1 221 ? 0.477 -2.478 16.664 1.00 92.44 221 LEU A O 1
ATOM 1729 N N . THR A 1 222 ? -1.068 -0.849 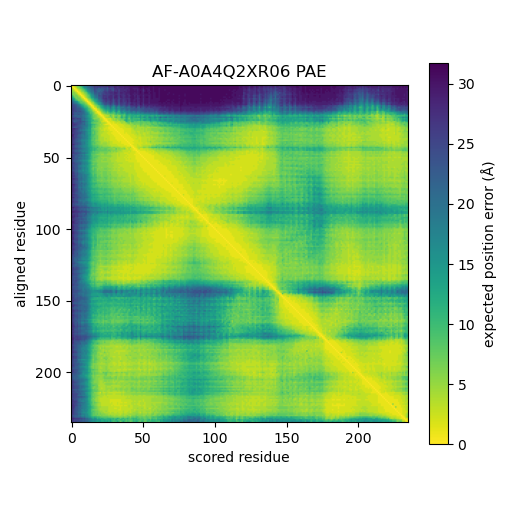16.717 1.00 91.00 222 THR A N 1
ATOM 1730 C CA . THR A 1 222 ? -1.935 -1.475 15.708 1.00 91.00 222 THR A CA 1
ATOM 1731 C C . THR A 1 222 ? -1.215 -1.552 14.362 1.00 91.00 222 THR A C 1
ATOM 1733 O O . THR A 1 222 ? -1.195 -2.604 13.731 1.00 91.00 222 THR A O 1
ATOM 1736 N N . GLY A 1 223 ? -0.564 -0.461 13.951 1.00 91.38 223 GLY A N 1
ATOM 1737 C CA . GLY A 1 223 ? 0.237 -0.420 12.735 1.00 91.38 223 GLY A CA 1
ATOM 1738 C C . GLY A 1 223 ? 1.432 -1.370 12.769 1.00 91.38 223 GLY A C 1
ATOM 1739 O O . GLY A 1 223 ? 1.688 -2.031 11.772 1.00 91.38 223 GLY A O 1
ATOM 1740 N N . VAL A 1 224 ? 2.130 -1.502 13.902 1.00 92.62 224 VAL A N 1
ATOM 1741 C CA . VAL A 1 224 ? 3.212 -2.487 14.086 1.00 92.62 224 VAL A CA 1
ATOM 1742 C C . VAL A 1 224 ? 2.681 -3.906 13.889 1.00 92.62 224 VAL A C 1
ATOM 1744 O O . VAL A 1 224 ? 3.329 -4.701 13.217 1.00 92.62 224 VAL A O 1
ATOM 1747 N N . GLY A 1 225 ? 1.488 -4.213 14.410 1.00 91.94 225 GLY A N 1
ATOM 1748 C CA . GLY A 1 225 ? 0.823 -5.493 14.163 1.00 91.94 225 GLY A CA 1
ATOM 1749 C C . GLY A 1 225 ? 0.560 -5.738 12.674 1.00 91.94 225 GLY A C 1
ATOM 1750 O O . GLY A 1 225 ? 0.876 -6.810 12.169 1.00 91.94 225 GLY A O 1
ATOM 1751 N N . ILE A 1 226 ? 0.059 -4.730 11.953 1.00 88.75 226 ILE A N 1
ATOM 1752 C CA . ILE A 1 226 ? -0.154 -4.809 10.498 1.00 88.75 226 ILE A CA 1
ATOM 1753 C C . ILE A 1 226 ? 1.179 -4.993 9.755 1.00 88.75 226 ILE A C 1
ATOM 1755 O O . ILE A 1 226 ? 1.284 -5.852 8.887 1.00 88.75 226 ILE A O 1
ATOM 1759 N N . ALA A 1 227 ? 2.212 -4.229 10.115 1.00 89.31 227 ALA A N 1
ATOM 1760 C CA . ALA A 1 227 ? 3.539 -4.330 9.512 1.00 89.31 227 ALA A CA 1
ATOM 1761 C C . ALA A 1 227 ? 4.186 -5.701 9.761 1.00 89.31 227 ALA A C 1
ATOM 1763 O O . ALA A 1 227 ? 4.848 -6.235 8.878 1.00 89.31 227 ALA A O 1
ATOM 1764 N N . ALA A 1 228 ? 3.969 -6.289 10.939 1.00 90.81 228 ALA A N 1
ATOM 1765 C CA . ALA A 1 228 ? 4.433 -7.634 11.256 1.00 90.81 228 ALA A CA 1
ATOM 1766 C C . ALA A 1 228 ? 3.717 -8.702 10.419 1.00 90.81 228 ALA A C 1
ATOM 1768 O O . ALA A 1 228 ? 4.363 -9.637 9.959 1.00 90.81 228 ALA A O 1
ATOM 1769 N N . LEU A 1 229 ? 2.410 -8.548 10.180 1.00 88.44 229 LEU A N 1
ATOM 1770 C CA . LEU A 1 229 ? 1.668 -9.437 9.281 1.00 88.44 229 LEU A CA 1
ATOM 1771 C C . LEU A 1 229 ? 2.169 -9.324 7.838 1.00 88.44 229 LEU A C 1
ATOM 1773 O O . LEU A 1 229 ? 2.364 -10.347 7.197 1.00 88.44 229 LEU A O 1
ATOM 1777 N N . ALA A 1 230 ? 2.472 -8.111 7.369 1.00 84.56 230 ALA A N 1
ATOM 1778 C CA . ALA A 1 230 ? 3.003 -7.875 6.025 1.00 84.56 230 ALA A CA 1
ATOM 1779 C C . ALA A 1 230 ? 4.393 -8.500 5.778 1.00 84.56 230 ALA A C 1
ATOM 1781 O O . ALA A 1 230 ? 4.806 -8.643 4.630 1.00 84.56 230 ALA A O 1
ATOM 1782 N N . LEU A 1 231 ? 5.125 -8.880 6.833 1.00 84.19 231 LEU A N 1
ATOM 1783 C CA . LEU A 1 231 ? 6.370 -9.646 6.706 1.00 84.19 231 LEU A CA 1
ATOM 1784 C C . LEU A 1 231 ? 6.127 -11.131 6.406 1.00 84.19 231 LEU A C 1
ATOM 1786 O O . LEU A 1 231 ? 7.068 -11.824 6.022 1.00 84.19 231 LEU A O 1
ATOM 1790 N N . VAL A 1 232 ? 4.903 -11.631 6.593 1.00 86.69 232 VAL A N 1
ATOM 1791 C CA . VAL A 1 232 ? 4.535 -13.018 6.305 1.00 86.69 232 VAL A CA 1
ATOM 1792 C C . VAL A 1 232 ? 4.022 -13.090 4.862 1.00 86.69 232 VAL A C 1
ATOM 1794 O O . VAL A 1 232 ? 2.928 -12.610 4.594 1.00 86.69 232 VAL A O 1
ATOM 1797 N N . PRO A 1 233 ? 4.744 -13.723 3.917 1.00 73.69 233 PRO A N 1
ATOM 1798 C CA . PRO A 1 233 ?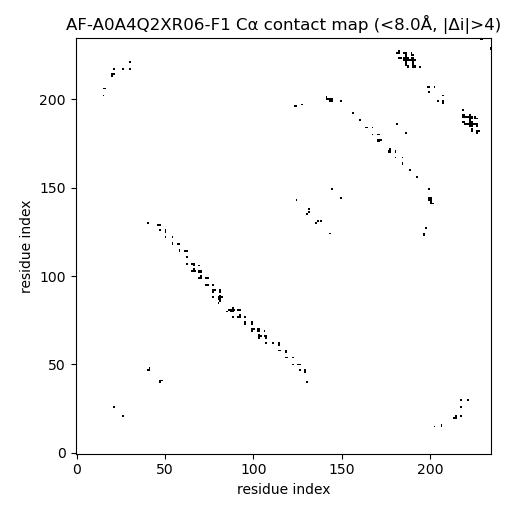 4.425 -13.632 2.484 1.00 73.69 233 PRO A CA 1
ATOM 1799 C C . PRO A 1 233 ? 3.063 -14.205 2.064 1.00 73.69 233 PRO A C 1
ATOM 1801 O O . PRO A 1 233 ? 2.621 -13.974 0.944 1.00 73.69 233 PRO A O 1
ATOM 1804 N N . VAL A 1 234 ? 2.444 -15.019 2.921 1.00 73.75 234 VAL A N 1
ATOM 1805 C CA . VAL A 1 234 ? 1.205 -15.758 2.629 1.00 73.75 234 VAL A CA 1
ATOM 1806 C C . VAL A 1 234 ? -0.047 -14.989 3.075 1.00 73.75 234 VAL A C 1
ATOM 1808 O O . VAL A 1 234 ? -1.146 -15.345 2.655 1.00 73.75 234 VAL A O 1
ATOM 1811 N N . VAL A 1 235 ? 0.102 -13.987 3.949 1.00 63.12 235 VAL A N 1
ATOM 1812 C CA . VAL A 1 235 ? -1.001 -13.363 4.706 1.00 63.12 235 VAL A CA 1
ATOM 1813 C C . VAL A 1 235 ? -1.444 -12.046 4.084 1.00 63.12 235 VAL A C 1
ATOM 1815 O O . VAL A 1 235 ? -0.568 -11.273 3.644 1.00 63.12 235 VAL A O 1
#